Protein AF-A0A938S2M8-F1 (afdb_monomer_lite)

Structure (mmCIF, N/CA/C/O backbone):
data_AF-A0A938S2M8-F1
#
_entry.id   AF-A0A938S2M8-F1
#
loop_
_atom_site.group_PDB
_atom_site.id
_atom_site.type_symbol
_atom_site.label_atom_id
_atom_site.label_alt_id
_atom_site.label_comp_id
_atom_site.label_asym_id
_atom_site.label_entity_id
_atom_site.label_seq_id
_atom_site.pdbx_PDB_ins_code
_atom_site.Cartn_x
_atom_site.Cartn_y
_atom_site.Cartn_z
_atom_site.occupancy
_atom_site.B_iso_or_equiv
_atom_site.auth_seq_id
_atom_site.auth_comp_id
_atom_site.auth_asym_id
_atom_site.auth_atom_id
_atom_site.pdbx_PDB_model_num
ATOM 1 N N . MET A 1 1 ? -6.138 -9.565 33.032 1.00 33.25 1 MET A N 1
ATOM 2 C CA . MET A 1 1 ? -6.107 -8.145 33.443 1.00 33.25 1 MET A CA 1
ATOM 3 C C . MET A 1 1 ? -7.152 -7.421 32.615 1.00 33.25 1 MET A C 1
ATOM 5 O O . MET A 1 1 ? -7.004 -7.387 31.396 1.00 33.25 1 MET A O 1
ATOM 9 N N . SER A 1 2 ? -8.251 -6.998 33.245 1.00 34.12 2 SER A N 1
ATOM 10 C CA . SER A 1 2 ? -9.346 -6.273 32.594 1.00 34.12 2 SER A CA 1
ATOM 11 C C . SER A 1 2 ? -8.794 -5.024 31.918 1.00 34.12 2 SER A C 1
ATOM 13 O O . SER A 1 2 ? -8.073 -4.238 32.521 1.00 34.12 2 SER A O 1
ATOM 15 N N . ALA A 1 3 ? -9.081 -4.861 30.629 1.00 41.03 3 ALA A N 1
ATOM 16 C CA . ALA A 1 3 ? -8.917 -3.573 29.980 1.00 41.03 3 ALA A CA 1
ATOM 17 C C . ALA A 1 3 ? -10.087 -2.705 30.450 1.00 41.03 3 ALA A C 1
ATOM 19 O O . ALA A 1 3 ? -11.172 -2.769 29.861 1.00 41.03 3 ALA A O 1
ATOM 20 N N . ASP A 1 4 ? -9.864 -2.000 31.556 1.00 47.03 4 ASP A N 1
ATOM 21 C CA . ASP A 1 4 ? -10.790 -1.039 32.136 1.00 47.03 4 ASP A CA 1
ATOM 22 C C . ASP A 1 4 ? -11.152 0.000 31.071 1.00 47.03 4 ASP A C 1
ATOM 24 O O . ASP A 1 4 ? -10.289 0.589 30.411 1.00 47.03 4 ASP A O 1
ATOM 28 N N . SER A 1 5 ? -12.450 0.170 30.837 1.00 54.59 5 SER A N 1
ATOM 29 C CA . SER A 1 5 ? -12.963 1.297 30.069 1.00 54.59 5 SER A CA 1
ATOM 30 C C . SER A 1 5 ? -12.525 2.576 30.773 1.00 54.59 5 SER A C 1
ATOM 32 O O . SER A 1 5 ? -12.867 2.788 31.935 1.00 54.59 5 SER A O 1
ATOM 34 N N . VAL A 1 6 ? -11.757 3.409 30.077 1.00 60.12 6 VAL A N 1
ATOM 35 C CA . VAL A 1 6 ? -11.339 4.718 30.579 1.00 60.12 6 VAL A CA 1
ATOM 36 C C . VAL A 1 6 ? -12.598 5.543 30.860 1.00 60.12 6 VAL A C 1
ATOM 38 O O . VAL A 1 6 ? -13.461 5.642 29.986 1.00 60.12 6 VAL A O 1
ATOM 41 N N . THR A 1 7 ? -12.723 6.097 32.069 1.00 65.94 7 THR A N 1
ATOM 42 C CA . THR A 1 7 ? -13.823 7.008 32.420 1.00 65.94 7 THR A CA 1
ATOM 43 C C . THR A 1 7 ? -13.793 8.240 31.510 1.00 65.94 7 THR A C 1
ATOM 45 O O . THR A 1 7 ? -12.726 8.630 31.028 1.00 65.94 7 THR A O 1
ATOM 48 N N . SER A 1 8 ? -14.950 8.865 31.267 1.00 63.53 8 SER A N 1
ATOM 49 C CA . SER A 1 8 ? -15.065 10.069 30.424 1.00 63.53 8 SER A CA 1
ATOM 50 C C . SER A 1 8 ? -14.037 11.140 30.796 1.00 63.53 8 SER A C 1
ATOM 52 O O . SER A 1 8 ? -13.367 11.694 29.926 1.00 63.53 8 SER A O 1
ATOM 54 N N . ASP A 1 9 ? -13.841 11.353 32.095 1.00 66.94 9 ASP A N 1
ATOM 55 C CA . ASP A 1 9 ? -12.979 12.408 32.627 1.00 66.94 9 ASP A CA 1
ATOM 56 C C . ASP A 1 9 ? -11.496 12.108 32.378 1.00 66.94 9 ASP A C 1
ATOM 58 O O . ASP A 1 9 ? -10.729 12.985 31.983 1.00 66.94 9 ASP A O 1
ATOM 62 N N . HIS A 1 10 ? -11.082 10.845 32.518 1.00 71.88 10 HIS A N 1
ATOM 63 C CA . HIS A 1 10 ? -9.700 10.449 32.253 1.00 71.88 10 HIS A CA 1
ATOM 64 C C . HIS A 1 10 ? -9.357 10.539 30.760 1.00 71.88 10 HIS A C 1
ATOM 66 O O . HIS A 1 10 ? -8.228 10.855 30.391 1.00 71.88 10 HIS A O 1
ATOM 72 N N . ALA A 1 11 ? -10.311 10.273 29.873 1.00 67.62 11 ALA A N 1
ATOM 73 C CA . ALA A 1 11 ? -10.071 10.386 28.441 1.00 67.62 11 ALA A CA 1
ATOM 74 C C . ALA A 1 11 ? -10.023 11.841 27.952 1.00 67.62 11 ALA A C 1
ATOM 76 O O . ALA A 1 11 ? -9.202 12.142 27.088 1.00 67.62 11 ALA A O 1
ATOM 77 N N . LEU A 1 12 ? -10.803 12.753 28.543 1.00 71.38 12 LEU A N 1
ATOM 78 C CA . LEU A 1 12 ? -10.671 14.193 28.286 1.00 71.38 12 LEU A CA 1
ATOM 79 C C . LEU A 1 12 ? -9.270 14.701 28.667 1.00 71.38 12 LEU A C 1
ATOM 81 O O . LEU A 1 12 ? -8.610 15.342 27.852 1.00 71.38 12 LEU A O 1
ATOM 85 N N . LEU A 1 13 ? -8.751 14.293 29.830 1.00 77.00 13 LEU A N 1
ATOM 86 C CA . LEU A 1 13 ? -7.373 14.605 30.245 1.00 77.00 13 LEU A CA 1
ATOM 87 C C . LEU A 1 13 ? -6.313 14.024 29.293 1.00 77.00 13 LEU A C 1
ATOM 89 O O . LEU A 1 13 ? -5.244 14.600 29.092 1.00 77.00 13 LEU A O 1
ATOM 93 N N . VAL A 1 14 ? -6.579 12.860 28.695 1.00 81.75 14 VAL A N 1
ATOM 94 C CA . VAL A 1 14 ? -5.692 12.251 27.691 1.00 81.75 14 VAL A CA 1
ATOM 95 C C . VAL A 1 14 ? -5.729 13.026 26.368 1.00 81.75 14 VAL A C 1
ATOM 97 O O . VAL A 1 14 ? -4.689 13.136 25.717 1.00 81.75 14 VAL A O 1
ATOM 100 N N . LEU A 1 15 ? -6.883 13.577 25.978 1.00 83.19 15 LEU A N 1
ATOM 101 C CA . LEU A 1 15 ? -7.040 14.377 24.758 1.00 83.19 15 LEU A CA 1
ATOM 102 C C . LEU A 1 15 ? -6.276 15.705 24.826 1.00 83.19 15 LEU A C 1
ATOM 104 O O . LEU A 1 15 ? -5.643 16.088 23.844 1.00 83.19 15 LEU A O 1
ATOM 108 N N . GLU A 1 16 ? -6.244 16.362 25.988 1.00 85.31 16 GLU A N 1
ATOM 109 C CA . GLU A 1 16 ? -5.461 17.594 26.198 1.00 85.31 16 GLU A CA 1
ATOM 110 C C . GLU A 1 16 ? -3.960 17.389 25.956 1.00 85.31 16 GLU A C 1
ATOM 112 O O . GLU A 1 16 ? -3.251 18.300 25.524 1.00 85.31 16 GLU A O 1
ATOM 117 N N . ARG A 1 17 ? -3.486 16.163 26.190 1.00 89.06 17 ARG A N 1
ATOM 118 C CA . ARG A 1 17 ? -2.087 15.757 26.045 1.00 89.06 17 ARG A CA 1
ATOM 119 C C . ARG A 1 17 ? -1.739 15.294 24.632 1.00 89.06 17 ARG A C 1
ATOM 121 O O . ARG A 1 17 ? -0.589 14.931 24.398 1.00 89.06 17 ARG A O 1
ATOM 128 N N . VAL A 1 18 ? -2.684 15.249 23.691 1.00 87.75 18 VAL A N 1
ATOM 129 C CA . VAL A 1 18 ? -2.403 14.838 22.306 1.00 87.75 18 VAL A CA 1
ATOM 130 C C . VAL A 1 18 ? -1.437 15.822 21.654 1.00 87.75 18 VAL A C 1
ATOM 132 O O . VAL A 1 18 ? -1.610 17.033 21.744 1.00 87.75 18 VAL A O 1
ATOM 135 N N . ASP A 1 19 ? -0.419 15.287 20.981 1.00 88.00 19 ASP A N 1
ATOM 136 C CA . ASP A 1 19 ? 0.542 16.070 20.204 1.00 88.00 19 ASP A CA 1
ATOM 137 C C . ASP A 1 19 ? -0.175 17.003 19.208 1.00 88.00 19 ASP A C 1
ATOM 139 O O . ASP A 1 19 ? -1.037 16.566 18.440 1.00 88.00 19 ASP A O 1
ATOM 143 N N . GLU A 1 20 ? 0.202 18.283 19.200 1.00 87.62 20 GLU A N 1
ATOM 144 C CA . GLU A 1 20 ? -0.343 19.329 18.321 1.00 87.62 20 GLU A CA 1
ATOM 145 C C . GLU A 1 20 ? -0.337 18.933 16.842 1.00 87.62 20 GLU A C 1
ATOM 147 O O . GLU A 1 20 ? -1.254 19.277 16.095 1.00 87.62 20 GLU A O 1
ATOM 152 N N . LYS A 1 21 ? 0.660 18.154 16.397 1.00 85.62 21 LYS A N 1
ATOM 153 C CA . LYS A 1 21 ? 0.723 17.688 15.004 1.00 85.62 21 LYS A CA 1
ATOM 154 C C . LYS A 1 21 ? -0.448 16.767 14.645 1.00 85.62 21 LYS A C 1
ATOM 156 O O . LYS A 1 21 ? -0.714 16.542 13.466 1.00 85.62 21 LYS A O 1
ATOM 161 N N . CYS A 1 22 ? -1.081 16.164 15.648 1.00 84.25 22 CYS A N 1
ATOM 162 C CA . CYS A 1 22 ? -2.119 15.155 15.516 1.00 84.25 22 CYS A CA 1
ATOM 163 C C . CYS A 1 22 ? -3.516 15.714 15.821 1.00 84.25 22 CYS A C 1
ATOM 165 O O . CYS A 1 22 ? -4.479 15.229 15.226 1.00 84.25 22 CYS A O 1
ATOM 167 N N . LYS A 1 23 ? -3.624 16.751 16.667 1.00 84.56 23 LYS A N 1
ATOM 168 C CA . LYS A 1 23 ? -4.890 17.366 17.110 1.00 84.56 23 LYS A CA 1
ATOM 169 C C . LYS A 1 23 ? -5.934 17.647 16.019 1.00 84.56 23 LYS A C 1
ATOM 171 O O . LYS A 1 23 ? -7.096 17.337 16.282 1.00 84.56 23 LYS A O 1
ATOM 176 N N . PRO A 1 24 ? -5.583 18.091 14.792 1.00 86.62 24 PRO A N 1
ATOM 177 C CA . PRO A 1 24 ? -6.582 18.391 13.760 1.00 86.62 24 PRO A CA 1
ATOM 178 C C . PRO A 1 24 ? -7.531 17.235 13.418 1.00 86.62 24 PRO A C 1
ATOM 180 O O . PRO A 1 24 ? -8.648 17.462 12.960 1.00 86.62 24 PRO A O 1
ATOM 183 N N . VAL A 1 25 ? -7.118 15.983 13.643 1.00 82.56 25 VAL A N 1
ATOM 184 C CA . VAL A 1 25 ? -7.988 14.821 13.408 1.00 82.56 25 VAL A CA 1
ATOM 185 C C . VAL A 1 25 ? -9.003 14.586 14.525 1.00 82.56 25 VAL A C 1
ATOM 187 O O . VAL A 1 25 ? -10.043 13.993 14.259 1.00 82.56 25 VAL A O 1
ATOM 190 N N . TRP A 1 26 ? -8.758 15.092 15.733 1.00 84.12 26 TRP A N 1
ATOM 191 C CA . TRP A 1 26 ? -9.709 15.041 16.846 1.00 84.12 26 TRP A CA 1
ATOM 192 C C . TRP A 1 26 ? -10.615 16.273 16.880 1.00 84.12 26 TRP A C 1
ATOM 194 O O . TRP A 1 26 ? -11.812 16.134 17.104 1.00 84.12 26 TRP A O 1
ATOM 204 N N . GLU A 1 27 ? -10.080 17.465 16.611 1.00 82.88 27 GLU A N 1
ATOM 205 C CA . GLU A 1 27 ? -10.826 18.733 16.703 1.00 82.88 27 GLU A CA 1
ATOM 206 C C . GLU A 1 27 ? -12.024 18.803 15.739 1.00 82.88 27 GLU A C 1
ATOM 208 O O . GLU A 1 27 ? -13.019 19.459 16.035 1.00 82.88 27 GLU A O 1
ATOM 213 N N . GLY A 1 28 ? -11.965 18.084 14.612 1.00 76.00 28 GLY A N 1
ATOM 214 C CA . GLY A 1 28 ? -13.071 17.970 13.653 1.00 76.00 28 GLY A CA 1
ATOM 215 C C . GLY A 1 28 ? -14.101 16.872 13.961 1.00 76.00 28 GLY A C 1
ATOM 216 O O . GLY A 1 28 ? -15.036 16.688 13.181 1.00 76.00 28 GLY A O 1
ATOM 217 N N . CYS A 1 29 ? -13.923 16.115 15.045 1.00 85.50 29 CYS A N 1
ATOM 218 C CA . CYS A 1 29 ? -14.759 14.974 15.419 1.00 85.50 29 CYS A CA 1
ATOM 219 C C . CYS A 1 29 ? -15.746 15.316 16.545 1.00 85.50 29 CYS A C 1
ATOM 221 O O . CYS A 1 29 ? -15.505 16.214 17.350 1.00 85.50 29 CYS A O 1
ATOM 223 N N . SER A 1 30 ? -16.843 14.554 16.629 1.00 89.25 30 SER A N 1
ATOM 224 C CA . SER A 1 30 ? -17.770 14.621 17.765 1.00 89.25 30 SER A CA 1
ATOM 225 C C . SER A 1 30 ? -17.073 14.218 19.073 1.00 89.25 30 SER A C 1
ATOM 227 O O . SER A 1 30 ? -16.072 13.501 19.048 1.00 89.25 30 SER A O 1
ATOM 229 N N . SER A 1 31 ? -17.604 14.623 20.231 1.00 87.75 31 SER A N 1
ATOM 230 C CA . SER A 1 31 ? -17.036 14.221 21.529 1.00 87.75 31 SER A CA 1
ATOM 231 C C . SER A 1 31 ? -17.005 12.695 21.714 1.00 87.75 31 SER A C 1
ATOM 233 O O . SER A 1 31 ? -16.065 12.169 22.307 1.00 87.75 31 SER A O 1
ATOM 235 N N . GLU A 1 32 ? -17.989 11.976 21.163 1.00 89.25 32 GLU A N 1
ATOM 236 C CA . GLU A 1 32 ? -18.022 10.506 21.162 1.00 89.25 32 GLU A CA 1
ATOM 237 C C . GLU A 1 32 ? -16.890 9.916 20.306 1.00 89.25 32 GLU A C 1
ATOM 239 O O . GLU A 1 32 ? -16.159 9.033 20.754 1.00 89.25 32 GLU A O 1
ATOM 244 N N . ASP A 1 33 ? -16.672 10.451 19.104 1.00 90.06 33 ASP A N 1
ATOM 245 C CA . ASP A 1 33 ? -15.595 10.000 18.220 1.00 90.06 33 ASP A CA 1
ATOM 246 C C . ASP A 1 33 ? -14.211 10.303 18.807 1.00 90.06 33 ASP A C 1
ATOM 248 O O . ASP A 1 33 ? -13.306 9.469 18.735 1.00 90.06 33 ASP A O 1
ATOM 252 N N . GLN A 1 34 ? -14.035 11.477 19.422 1.00 89.00 34 GLN A N 1
ATOM 253 C CA . GLN A 1 34 ? -12.791 11.836 20.105 1.00 89.00 34 GLN A CA 1
ATOM 254 C C . GLN A 1 34 ? -12.478 10.844 21.234 1.00 89.00 34 GLN A C 1
ATOM 256 O O . GLN A 1 34 ? -11.343 10.367 21.348 1.00 89.00 34 GLN A O 1
ATOM 261 N N . MET A 1 35 ? -13.495 10.477 22.021 1.00 87.94 35 MET A N 1
ATOM 262 C CA . MET A 1 35 ? -13.409 9.463 23.070 1.00 87.94 35 MET A CA 1
ATOM 263 C C . MET A 1 35 ? -12.985 8.106 22.493 1.00 87.94 35 MET A C 1
ATOM 265 O O . MET A 1 35 ? -11.973 7.543 22.916 1.00 87.94 35 MET A O 1
ATOM 269 N N . ALA A 1 36 ? -13.690 7.618 21.473 1.00 90.56 36 ALA A N 1
ATOM 270 C CA . ALA A 1 36 ? -13.413 6.341 20.820 1.00 90.56 36 ALA A CA 1
ATOM 271 C C . ALA A 1 36 ? -11.989 6.273 20.234 1.00 90.56 36 ALA A C 1
ATOM 273 O O . ALA A 1 36 ? -11.247 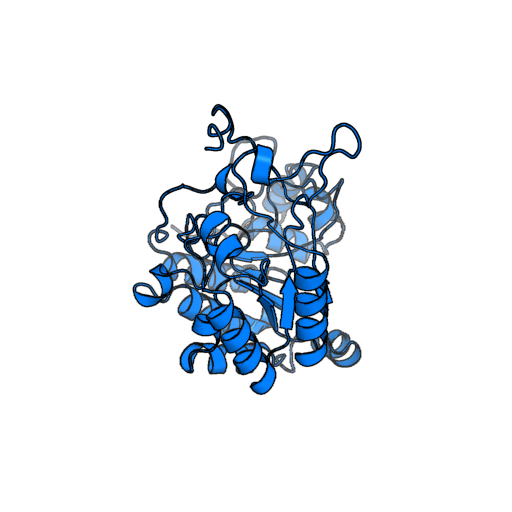5.306 20.445 1.00 90.56 36 ALA A O 1
ATOM 274 N N . LEU A 1 37 ? -11.565 7.334 19.538 1.00 89.56 37 LEU A N 1
ATOM 275 C CA . LEU A 1 37 ? -10.218 7.459 18.979 1.00 89.56 37 LEU A CA 1
ATOM 276 C C . LEU A 1 37 ? -9.148 7.462 20.076 1.00 89.56 37 LEU A C 1
ATOM 278 O O . LEU A 1 37 ? -8.118 6.799 19.924 1.00 89.56 37 LEU A O 1
ATOM 282 N N . SER A 1 38 ? -9.386 8.170 21.185 1.00 87.81 38 SER A N 1
ATOM 283 C CA . SER A 1 38 ? -8.448 8.218 22.313 1.00 87.81 38 SER A CA 1
ATOM 284 C C . SER A 1 38 ? -8.252 6.840 22.956 1.00 87.81 38 SER A C 1
ATOM 286 O O . SER A 1 38 ? -7.113 6.417 23.166 1.00 87.81 38 SER A O 1
ATOM 288 N N . GLN A 1 39 ? -9.340 6.094 23.181 1.00 88.75 39 GLN A N 1
ATOM 289 C CA . GLN A 1 39 ? -9.307 4.758 23.780 1.00 88.75 39 GLN A CA 1
ATOM 290 C C . GLN A 1 39 ? -8.495 3.772 22.930 1.00 88.75 39 GLN A C 1
ATOM 292 O O . GLN A 1 39 ? -7.708 2.976 23.459 1.00 88.75 39 GLN A O 1
ATOM 297 N N . TYR A 1 40 ? -8.645 3.853 21.607 1.00 90.69 40 TYR A N 1
ATOM 298 C CA . TYR A 1 40 ? -7.976 2.944 20.688 1.00 90.69 40 TYR A CA 1
ATOM 299 C C . TYR A 1 40 ? -6.497 3.304 20.457 1.00 90.69 40 TYR A C 1
ATOM 301 O O . TYR A 1 40 ? -5.615 2.445 20.613 1.00 90.69 40 TYR A O 1
ATOM 309 N N . PHE A 1 41 ? -6.207 4.564 20.111 1.00 88.69 41 PHE A N 1
ATOM 310 C CA . PHE A 1 41 ? -4.891 4.977 19.611 1.00 88.69 41 PHE A CA 1
ATOM 311 C C . PHE A 1 41 ? -3.912 5.467 20.679 1.00 88.69 41 PHE A C 1
ATOM 313 O O . PHE A 1 41 ? -2.698 5.336 20.483 1.00 88.69 41 PHE A O 1
ATOM 320 N N . LEU A 1 42 ? -4.391 6.022 21.794 1.00 87.69 42 LEU A N 1
ATOM 321 C CA . LEU A 1 42 ? -3.518 6.692 22.757 1.00 87.69 42 LEU A CA 1
ATOM 322 C C . LEU A 1 42 ? -3.085 5.756 23.896 1.00 87.69 42 LEU A C 1
ATOM 324 O O . LEU A 1 42 ? -3.859 4.919 24.374 1.00 87.69 42 LEU A O 1
ATOM 328 N N . PRO A 1 43 ? -1.827 5.866 24.358 1.00 85.69 43 PRO A N 1
ATOM 329 C CA . PRO A 1 43 ? -1.353 5.118 25.511 1.00 85.69 43 PRO A CA 1
ATOM 330 C C . PRO A 1 43 ? -1.805 5.816 26.805 1.00 85.69 43 PRO A C 1
ATOM 332 O O . PRO A 1 43 ? -1.043 6.567 27.405 1.00 85.69 43 PRO A O 1
ATOM 335 N N . HIS A 1 44 ? -3.036 5.538 27.244 1.00 82.62 44 HIS A N 1
ATOM 336 C CA . HIS A 1 44 ? -3.682 6.165 28.413 1.00 82.62 44 HIS A CA 1
ATOM 337 C C . HIS A 1 44 ? -2.851 6.123 29.706 1.00 82.62 44 HIS A C 1
ATOM 339 O O . HIS A 1 44 ? -2.867 7.083 30.465 1.00 82.62 44 HIS A O 1
ATOM 345 N N . ASN A 1 45 ? -2.070 5.061 29.917 1.00 83.75 45 ASN A N 1
ATOM 346 C CA . ASN A 1 45 ? -1.237 4.899 31.117 1.00 83.75 45 ASN A CA 1
ATOM 347 C C . ASN A 1 45 ? 0.174 5.490 30.970 1.00 83.75 45 ASN A C 1
ATOM 349 O O . ASN A 1 45 ? 1.028 5.280 31.828 1.00 83.75 45 ASN A O 1
ATOM 353 N N . SER A 1 46 ? 0.481 6.163 29.857 1.00 85.06 46 SER A N 1
ATOM 354 C CA . SER A 1 46 ? 1.792 6.786 29.691 1.00 85.06 46 SER A CA 1
ATOM 355 C C . SER A 1 46 ? 1.910 7.995 30.623 1.00 85.06 46 SER A C 1
ATOM 357 O O . SER A 1 46 ? 0.983 8.799 30.661 1.00 85.06 46 SER A O 1
ATOM 359 N N . PRO A 1 47 ? 3.042 8.195 31.319 1.00 86.94 47 PRO A N 1
ATOM 360 C CA . PRO A 1 47 ? 3.266 9.388 32.137 1.00 86.94 47 PRO A CA 1
ATOM 361 C C . PRO A 1 47 ? 3.711 10.610 31.313 1.00 86.94 47 PRO A C 1
ATOM 363 O O . PRO A 1 47 ? 3.911 11.686 31.864 1.00 86.94 47 PRO A O 1
ATOM 366 N N . LYS A 1 48 ? 3.920 10.466 29.995 1.00 87.19 48 LYS A N 1
ATOM 367 C CA . LYS A 1 48 ? 4.475 11.539 29.155 1.00 87.19 48 LYS A CA 1
ATOM 368 C C . LYS A 1 48 ? 3.513 12.730 29.053 1.00 87.19 48 LYS A C 1
ATOM 370 O O . LYS A 1 48 ? 2.335 12.505 28.789 1.00 87.19 48 LYS A O 1
ATOM 375 N N . PRO A 1 49 ? 3.983 13.982 29.161 1.00 86.81 49 PRO A N 1
ATOM 376 C CA . PRO A 1 49 ? 3.107 15.153 29.078 1.00 86.81 49 PRO A CA 1
ATOM 377 C C . PRO A 1 49 ? 2.448 15.288 27.701 1.00 86.81 49 PRO A C 1
ATOM 379 O O . PRO A 1 49 ? 1.311 15.728 27.617 1.00 86.81 49 PRO A O 1
ATOM 382 N N . VAL A 1 50 ? 3.134 14.840 26.645 1.00 87.50 50 VAL A N 1
ATOM 383 C CA . VAL A 1 50 ? 2.629 14.818 25.269 1.00 87.50 50 VAL A CA 1
ATOM 384 C C . VAL A 1 50 ? 2.519 13.375 24.781 1.00 87.50 50 VAL A C 1
ATOM 386 O O . VAL A 1 50 ? 3.444 12.570 24.946 1.00 87.50 50 VAL A O 1
ATOM 389 N N . LEU A 1 51 ? 1.383 13.047 24.175 1.00 86.56 51 LEU A N 1
ATOM 390 C CA . LEU A 1 51 ? 1.018 11.725 23.694 1.00 86.56 51 LEU A CA 1
ATOM 391 C C . LEU A 1 51 ? 0.877 11.732 22.175 1.00 86.56 51 LEU A C 1
ATOM 393 O O . LEU A 1 51 ? 0.066 12.453 21.601 1.00 86.56 51 LEU A O 1
ATOM 397 N N . ALA A 1 52 ? 1.630 10.846 21.533 1.00 81.25 52 ALA A N 1
ATOM 398 C CA . ALA A 1 52 ? 1.440 10.498 20.135 1.00 81.25 52 ALA A CA 1
ATOM 399 C C . ALA A 1 52 ? 0.845 9.081 20.026 1.00 81.25 52 ALA A C 1
ATOM 401 O O . ALA A 1 52 ? 1.132 8.227 20.880 1.00 81.25 52 ALA A O 1
ATOM 402 N N . PRO A 1 53 ? 0.065 8.792 18.968 1.00 76.44 53 PRO A N 1
ATOM 403 C CA . PRO A 1 53 ? -0.492 7.469 18.698 1.00 76.44 53 PRO A CA 1
ATOM 404 C C . PRO A 1 53 ? 0.624 6.487 18.319 1.00 76.44 53 PRO A C 1
ATOM 406 O O . PRO A 1 53 ? 0.953 6.261 17.159 1.00 76.44 53 PRO A O 1
ATOM 409 N N . THR A 1 54 ? 1.256 5.940 19.353 1.00 69.31 54 THR A N 1
ATOM 410 C CA . THR A 1 54 ? 2.485 5.132 19.292 1.00 69.31 54 THR A CA 1
ATOM 411 C C . THR A 1 54 ? 2.263 3.705 19.782 1.00 69.31 54 THR A C 1
ATOM 413 O O . THR A 1 54 ? 3.212 2.926 19.871 1.00 69.31 54 THR A O 1
ATOM 416 N N . ARG A 1 55 ? 1.015 3.331 20.097 1.00 67.25 55 ARG A N 1
ATOM 417 C CA . ARG A 1 55 ? 0.695 1.975 20.548 1.00 67.25 55 ARG A CA 1
ATOM 418 C C . ARG A 1 55 ? 1.063 0.943 19.468 1.00 67.25 55 ARG A C 1
ATOM 420 O O . ARG A 1 55 ? 0.777 1.172 18.290 1.00 67.25 55 ARG A O 1
ATOM 427 N N . PRO A 1 56 ? 1.653 -0.207 19.848 1.00 74.31 56 PRO A N 1
ATOM 428 C CA . PRO A 1 56 ? 1.963 -1.290 18.921 1.00 74.31 56 PRO A CA 1
ATOM 429 C C . PRO A 1 56 ? 0.667 -2.005 18.507 1.00 74.31 56 PRO A C 1
ATOM 431 O O . PRO A 1 56 ? 0.300 -3.037 19.059 1.00 74.31 56 PRO A O 1
ATOM 434 N N . ARG A 1 57 ? -0.048 -1.403 17.557 1.00 88.69 57 ARG A N 1
ATOM 435 C CA . ARG A 1 57 ? -1.255 -1.925 16.906 1.00 88.69 57 ARG A CA 1
ATOM 436 C C . ARG A 1 57 ? -0.913 -2.433 15.503 1.00 88.69 57 ARG A C 1
ATOM 438 O O . ARG A 1 57 ? 0.049 -1.953 14.893 1.00 88.69 57 ARG A O 1
ATOM 445 N N . ILE A 1 58 ? -1.688 -3.383 14.991 1.00 94.19 58 ILE A N 1
ATOM 446 C CA . ILE A 1 58 ? -1.676 -3.774 13.577 1.00 94.19 58 ILE A CA 1
ATOM 447 C C . ILE A 1 58 ? -2.477 -2.765 12.756 1.00 94.19 58 ILE A C 1
ATOM 449 O O . ILE A 1 58 ? -1.948 -2.249 11.771 1.00 94.19 58 ILE A O 1
ATOM 453 N N . VAL A 1 59 ? -3.705 -2.436 13.179 1.00 94.81 59 VAL A N 1
ATOM 454 C CA . VAL A 1 59 ? -4.469 -1.337 12.575 1.00 94.81 59 VAL A CA 1
ATOM 455 C C . VAL A 1 59 ? -3.986 -0.037 13.197 1.00 94.81 59 VAL A C 1
ATOM 457 O O . VAL A 1 59 ? -4.357 0.332 14.314 1.00 94.81 59 VAL A O 1
ATOM 460 N N . LYS A 1 60 ? -3.100 0.638 12.470 1.00 91.31 60 LYS A N 1
ATOM 461 C CA . LYS A 1 60 ? -2.485 1.899 12.873 1.00 91.31 60 LYS A CA 1
ATOM 462 C C . LYS A 1 60 ? -3.228 3.070 12.262 1.00 91.31 60 LYS A C 1
ATOM 464 O O . LYS A 1 60 ? -3.974 2.930 11.296 1.00 91.31 60 LYS A O 1
ATOM 469 N N . TRP A 1 61 ? -2.965 4.246 12.803 1.00 87.75 61 TRP A N 1
ATOM 470 C CA . TRP A 1 61 ? -3.332 5.484 12.144 1.00 87.75 61 TRP A CA 1
ATOM 471 C C . TRP A 1 61 ? -2.364 5.766 10.985 1.00 87.75 61 TRP A C 1
ATOM 473 O O . TRP A 1 61 ? -1.172 5.448 11.063 1.00 87.75 61 TRP A O 1
ATOM 483 N N . TYR A 1 62 ? -2.885 6.286 9.879 1.00 84.44 62 TYR A N 1
ATOM 484 C CA . TYR A 1 62 ? -2.117 6.540 8.666 1.00 84.44 62 TYR A CA 1
ATOM 485 C C . TYR A 1 62 ? -1.148 7.717 8.846 1.00 84.44 62 TYR A C 1
ATOM 487 O O . TYR A 1 62 ? -1.502 8.756 9.391 1.00 84.44 62 TYR A O 1
ATOM 495 N N . CYS A 1 63 ? 0.064 7.543 8.311 1.00 71.06 63 CYS A N 1
ATOM 496 C CA . CYS A 1 63 ? 1.146 8.527 8.263 1.00 71.06 63 CYS A CA 1
ATOM 497 C C . CYS A 1 63 ? 1.621 9.065 9.635 1.00 71.06 63 CYS A C 1
ATOM 499 O O . CYS A 1 63 ? 1.301 10.189 10.013 1.00 71.06 63 CYS A O 1
ATOM 501 N N . PRO A 1 64 ? 2.484 8.327 10.364 1.00 61.06 64 PRO A N 1
ATOM 502 C CA . PRO A 1 64 ? 3.052 8.818 11.626 1.00 61.06 64 PRO A CA 1
ATOM 503 C C . PRO A 1 64 ? 4.056 9.976 11.444 1.00 61.06 64 PRO A C 1
ATOM 505 O O . PRO A 1 64 ? 4.452 10.615 12.427 1.00 61.06 64 PRO A O 1
ATOM 508 N N . PHE A 1 65 ? 4.490 10.223 10.203 1.00 65.25 65 PHE A N 1
ATOM 509 C CA . PHE A 1 65 ? 5.558 11.162 9.861 1.00 65.25 65 PHE A CA 1
ATOM 510 C C . PHE A 1 65 ? 5.055 12.520 9.362 1.00 65.25 65 PHE A C 1
ATOM 512 O O . PHE A 1 65 ? 5.811 13.482 9.436 1.00 65.25 65 PHE A O 1
ATOM 519 N N . ALA A 1 66 ? 3.811 12.618 8.883 1.00 72.00 66 ALA A N 1
ATOM 520 C CA . ALA A 1 66 ? 3.243 13.889 8.446 1.00 72.00 66 ALA A CA 1
ATOM 521 C C . ALA A 1 66 ? 2.500 14.574 9.595 1.00 72.00 66 ALA A C 1
ATOM 523 O O . ALA A 1 66 ? 1.716 13.950 10.312 1.00 72.00 66 ALA A O 1
ATOM 524 N N . SER A 1 67 ? 2.737 15.874 9.745 1.00 82.81 67 SER A N 1
ATOM 525 C CA . SER A 1 67 ? 1.924 16.735 10.597 1.00 82.81 67 SER A CA 1
ATOM 526 C C . SER A 1 67 ? 0.539 16.880 9.963 1.00 82.81 67 SER A C 1
ATOM 528 O O . SER A 1 67 ? 0.442 17.378 8.847 1.00 82.81 67 SER A O 1
ATOM 530 N N . GLN A 1 68 ? -0.535 16.470 10.649 1.00 84.38 68 GLN A N 1
ATOM 531 C CA . GLN A 1 68 ? -1.913 16.681 10.169 1.00 84.38 68 GLN A CA 1
ATOM 532 C C . GLN A 1 68 ? -2.298 18.163 10.180 1.00 84.38 68 GLN A C 1
ATOM 534 O O . GLN A 1 68 ? -3.272 18.549 9.542 1.00 84.38 68 GLN A O 1
ATOM 539 N N . ARG A 1 69 ? -1.528 18.996 10.886 1.00 83.94 69 ARG A N 1
ATOM 540 C CA . ARG A 1 69 ? -1.670 20.452 10.860 1.00 83.94 69 ARG A CA 1
ATOM 541 C C . ARG A 1 69 ? -1.151 21.054 9.556 1.00 83.94 69 ARG A C 1
ATOM 543 O O . ARG A 1 69 ? -1.755 21.983 9.039 1.00 83.94 69 ARG A O 1
ATOM 550 N N . GLU A 1 70 ? -0.052 20.523 9.028 1.00 83.75 70 GLU A N 1
ATOM 551 C CA . GLU A 1 70 ? 0.535 20.976 7.758 1.00 83.75 70 GLU A CA 1
ATOM 552 C C . GLU A 1 70 ? -0.093 20.259 6.555 1.00 83.75 70 GLU A C 1
ATOM 554 O O . GLU A 1 70 ? -0.348 20.866 5.520 1.00 83.75 70 GLU A O 1
ATOM 559 N N . PHE A 1 71 ? -0.384 18.966 6.709 1.00 80.94 71 PHE A N 1
ATOM 560 C CA . PHE A 1 71 ? -0.932 18.086 5.682 1.00 80.94 71 PHE A CA 1
ATOM 561 C C . PHE A 1 71 ? -2.203 17.403 6.211 1.00 80.94 71 PHE A C 1
ATOM 563 O O . PHE A 1 71 ? -2.148 16.244 6.640 1.00 80.94 71 PHE A O 1
ATOM 570 N N . PRO A 1 72 ? -3.359 18.094 6.206 1.00 79.31 72 PRO A N 1
ATOM 571 C CA . PRO A 1 72 ? -4.601 17.579 6.775 1.00 79.31 72 PRO A CA 1
ATOM 572 C C . PRO A 1 72 ? -5.183 16.460 5.903 1.00 79.31 72 PRO A C 1
ATOM 574 O O . PRO A 1 72 ? -6.002 16.675 5.013 1.00 79.31 72 PRO A O 1
ATOM 577 N N . THR A 1 73 ? -4.755 15.225 6.159 1.00 77.25 73 THR A N 1
ATOM 578 C CA . THR A 1 73 ? -5.246 14.028 5.451 1.00 77.25 73 THR A CA 1
ATOM 579 C C . THR A 1 73 ? -6.483 13.408 6.103 1.00 77.25 73 THR A C 1
ATOM 581 O O . THR A 1 73 ? -7.157 12.585 5.468 1.00 77.25 73 THR A O 1
ATOM 584 N N . GLY A 1 74 ? -6.795 13.824 7.335 1.00 84.00 74 GLY A N 1
ATOM 585 C CA . GLY A 1 74 ? -7.936 13.362 8.119 1.00 84.00 74 GLY A CA 1
ATOM 586 C C . GLY A 1 74 ? -7.719 11.994 8.771 1.00 84.00 74 GLY A C 1
ATOM 587 O O . GLY A 1 74 ? -6.635 11.410 8.720 1.00 84.00 74 GLY A O 1
ATOM 588 N N . HIS A 1 75 ? -8.776 11.465 9.393 1.00 86.94 75 HIS A N 1
ATOM 589 C CA . HIS A 1 75 ? -8.753 10.133 9.998 1.00 86.94 75 HIS A CA 1
ATOM 590 C C . HIS A 1 75 ? -8.663 9.039 8.925 1.00 86.94 75 HIS A C 1
ATOM 592 O O . HIS A 1 75 ? -9.531 8.941 8.056 1.00 86.94 75 HIS A O 1
ATOM 598 N N . ARG A 1 76 ? -7.602 8.226 8.972 1.00 90.56 76 ARG A N 1
ATOM 599 C CA . ARG A 1 76 ? -7.339 7.114 8.045 1.00 90.56 76 ARG A CA 1
ATOM 600 C C . ARG A 1 76 ? -6.576 6.007 8.756 1.00 90.56 76 ARG A C 1
ATOM 602 O O . ARG A 1 76 ? -5.694 6.274 9.568 1.00 90.56 76 ARG A O 1
ATOM 609 N N . TYR A 1 77 ? -6.859 4.765 8.405 1.00 94.25 77 TYR A N 1
ATOM 610 C CA . TYR A 1 77 ? -6.162 3.596 8.915 1.00 94.25 77 TYR A CA 1
ATOM 611 C C . TYR A 1 77 ? -5.055 3.130 7.970 1.00 94.25 77 TYR A C 1
ATOM 613 O O . TYR A 1 77 ? -5.086 3.357 6.759 1.00 94.25 77 TYR A O 1
ATOM 621 N N . CYS A 1 78 ? -4.082 2.424 8.533 1.00 93.81 78 CYS A N 1
ATOM 622 C CA . CYS A 1 78 ? -3.019 1.753 7.806 1.00 93.81 78 CYS A CA 1
ATOM 623 C C . CYS A 1 78 ? -2.772 0.367 8.405 1.00 93.81 78 CYS A C 1
ATOM 625 O O . CYS A 1 78 ? -2.664 0.230 9.626 1.00 93.81 78 CYS A O 1
ATOM 627 N N . ILE A 1 79 ? -2.641 -0.642 7.546 1.00 95.56 79 ILE A N 1
ATOM 628 C CA . ILE A 1 79 ? -2.244 -2.004 7.911 1.00 95.56 79 ILE A CA 1
ATOM 629 C C . ILE A 1 79 ? -1.053 -2.378 7.034 1.00 95.56 79 ILE A C 1
ATOM 631 O O . ILE A 1 79 ? -1.228 -2.770 5.888 1.00 95.56 79 ILE A O 1
ATOM 635 N N . ASN A 1 80 ? 0.169 -2.278 7.558 1.00 93.44 80 ASN A N 1
ATOM 636 C CA . ASN A 1 80 ? 1.320 -2.905 6.902 1.00 93.44 80 ASN A CA 1
ATOM 637 C C . ASN A 1 80 ? 1.328 -4.376 7.313 1.00 93.44 80 ASN A C 1
ATOM 639 O O . ASN A 1 80 ? 1.523 -4.661 8.493 1.00 93.44 80 ASN A O 1
ATOM 643 N N . VAL A 1 81 ? 1.077 -5.291 6.377 1.00 95.56 81 VAL A N 1
ATOM 644 C CA . VAL A 1 81 ? 0.921 -6.727 6.677 1.00 95.56 81 VAL A CA 1
ATOM 645 C C . VAL A 1 81 ? 2.252 -7.341 7.126 1.00 95.56 81 VAL A C 1
ATOM 647 O O . VAL A 1 81 ? 2.328 -8.030 8.145 1.00 95.56 81 VAL A O 1
ATOM 650 N N . TYR A 1 82 ? 3.329 -6.982 6.432 1.00 96.06 82 TYR A N 1
ATOM 651 C CA . TYR A 1 82 ? 4.682 -7.484 6.663 1.00 96.06 82 TYR A CA 1
ATOM 652 C C . TYR A 1 82 ? 5.595 -6.423 7.286 1.00 96.06 82 TYR A C 1
ATOM 654 O O . TYR A 1 82 ? 5.175 -5.304 7.605 1.00 96.06 82 TYR A O 1
ATOM 662 N N . THR A 1 83 ? 6.848 -6.796 7.529 1.00 94.25 83 THR A N 1
ATOM 663 C CA . THR A 1 83 ? 7.970 -5.879 7.788 1.00 94.25 83 THR A CA 1
ATOM 664 C C . THR A 1 83 ? 8.997 -6.047 6.687 1.00 94.25 83 THR A C 1
ATOM 666 O O . THR A 1 83 ? 9.273 -7.187 6.322 1.00 94.25 83 THR A O 1
ATOM 669 N N . GLY A 1 84 ? 9.577 -4.955 6.192 1.00 93.75 84 GLY A N 1
ATOM 670 C CA . GLY A 1 84 ? 10.449 -5.015 5.019 1.00 93.75 84 GLY A CA 1
ATOM 671 C C . GLY A 1 84 ? 9.720 -5.469 3.744 1.00 93.75 84 GLY A C 1
ATOM 672 O O . GLY A 1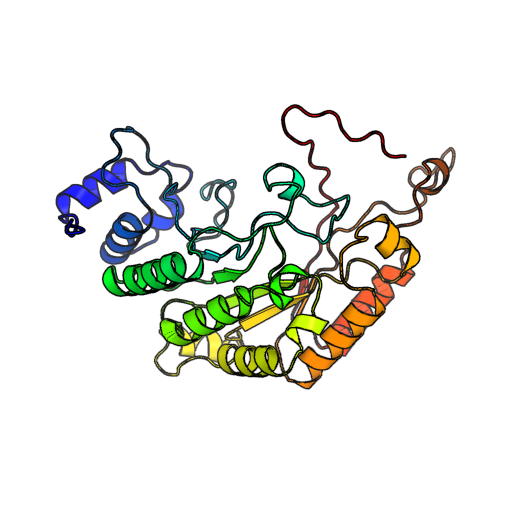 84 ? 8.520 -5.770 3.748 1.00 93.75 84 GLY A O 1
ATOM 673 N N . CYS A 1 85 ? 10.442 -5.477 2.623 1.00 94.88 85 CYS A N 1
ATOM 674 C CA . CYS A 1 85 ? 9.880 -5.849 1.327 1.00 94.88 85 CYS A CA 1
ATOM 675 C C . CYS A 1 85 ? 10.912 -6.542 0.429 1.00 94.88 85 CYS A C 1
ATOM 677 O O . CYS A 1 85 ? 11.966 -5.973 0.140 1.00 94.88 85 CYS A O 1
ATOM 679 N N . ASP A 1 86 ? 10.579 -7.734 -0.071 1.00 94.62 86 ASP A N 1
ATOM 680 C CA . ASP A 1 86 ? 11.431 -8.526 -0.977 1.00 94.62 86 ASP A CA 1
ATOM 681 C C . ASP A 1 86 ? 11.617 -7.912 -2.373 1.00 94.62 86 ASP A C 1
ATOM 683 O O . ASP A 1 86 ? 12.504 -8.329 -3.124 1.00 94.62 86 ASP A O 1
ATOM 687 N N . HIS A 1 87 ? 10.825 -6.890 -2.719 1.00 94.44 87 HIS A N 1
ATOM 688 C CA . HIS A 1 87 ? 10.919 -6.214 -4.012 1.00 94.44 87 HIS A CA 1
ATOM 689 C C . HIS A 1 87 ? 12.247 -5.496 -4.240 1.00 94.44 87 HIS A C 1
ATOM 691 O O . HIS A 1 87 ? 12.663 -5.349 -5.388 1.00 94.44 87 HIS A O 1
ATOM 697 N N . ARG A 1 88 ? 12.926 -5.084 -3.158 1.00 91.31 88 ARG A N 1
ATOM 698 C CA . ARG A 1 88 ? 14.279 -4.503 -3.204 1.00 91.31 88 ARG A CA 1
ATOM 699 C C . ARG A 1 88 ? 14.416 -3.342 -4.202 1.00 91.31 88 ARG A C 1
ATOM 701 O O . ARG A 1 88 ? 15.450 -3.200 -4.846 1.00 91.31 88 ARG A O 1
ATOM 708 N N . CYS A 1 89 ? 13.381 -2.506 -4.325 1.00 92.12 89 CYS A N 1
ATOM 709 C CA . CYS A 1 89 ? 13.433 -1.347 -5.211 1.00 92.12 89 CYS A CA 1
ATOM 710 C C . CYS A 1 89 ? 14.536 -0.382 -4.761 1.00 92.12 89 CYS A C 1
ATOM 712 O O . CYS A 1 89 ? 14.541 0.050 -3.605 1.00 92.12 89 CYS A O 1
ATOM 714 N N . VAL A 1 90 ? 15.426 0.005 -5.675 1.00 88.50 90 VAL A N 1
ATOM 715 C CA . VAL A 1 90 ? 16.571 0.887 -5.372 1.00 88.50 90 VAL A CA 1
ATOM 716 C C . VAL A 1 90 ? 16.130 2.298 -4.966 1.00 88.50 90 VAL A C 1
ATOM 718 O O . VAL A 1 90 ? 16.834 2.997 -4.247 1.00 88.50 90 VAL A O 1
ATOM 721 N N . TYR A 1 91 ? 14.925 2.694 -5.382 1.00 88.50 91 TYR A N 1
ATOM 722 C CA . TYR A 1 91 ? 14.282 3.978 -5.089 1.00 88.50 91 TYR A CA 1
ATOM 723 C C . TYR A 1 91 ? 13.294 3.912 -3.907 1.00 88.50 91 TYR A C 1
ATOM 725 O O . TYR A 1 91 ? 12.490 4.825 -3.712 1.00 88.50 91 TYR A O 1
ATOM 733 N N . CYS A 1 92 ? 13.267 2.812 -3.144 1.00 89.75 92 CYS A N 1
ATOM 734 C CA . CYS A 1 92 ? 12.252 2.602 -2.114 1.00 89.75 92 CYS A CA 1
ATOM 735 C C . CYS A 1 92 ? 12.377 3.616 -0.970 1.00 89.75 92 CYS A C 1
ATOM 737 O O . CYS A 1 92 ? 13.289 3.539 -0.148 1.00 89.75 92 CYS A O 1
ATOM 739 N N . TYR A 1 93 ? 11.393 4.506 -0.842 1.00 86.62 93 TYR A N 1
ATOM 740 C CA . TYR A 1 93 ? 11.378 5.488 0.242 1.00 86.62 93 TYR A CA 1
ATOM 741 C C . TYR A 1 93 ? 11.309 4.840 1.639 1.00 86.62 93 TYR A C 1
ATOM 743 O O . TYR A 1 93 ? 11.835 5.382 2.612 1.00 86.62 93 TYR A O 1
ATOM 751 N N . ALA A 1 94 ? 10.684 3.661 1.740 1.00 88.44 94 ALA A N 1
ATOM 752 C CA . ALA A 1 94 ? 10.550 2.934 2.994 1.00 88.44 94 ALA A CA 1
ATOM 753 C C . ALA A 1 94 ? 11.873 2.315 3.468 1.00 88.44 94 ALA A C 1
ATOM 755 O O . ALA A 1 94 ? 12.008 2.042 4.656 1.00 88.44 94 ALA A O 1
ATOM 756 N N . ALA A 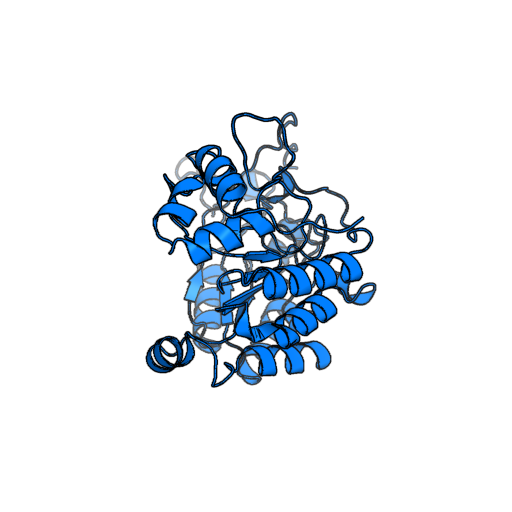1 95 ? 12.884 2.170 2.599 1.00 85.00 95 ALA A N 1
ATOM 757 C CA . ALA A 1 95 ? 14.199 1.644 2.981 1.00 85.00 95 ALA A CA 1
ATOM 758 C C . ALA A 1 95 ? 14.899 2.487 4.066 1.00 85.00 95 ALA A C 1
ATOM 760 O O . ALA A 1 95 ? 15.769 1.984 4.774 1.00 85.00 95 ALA A O 1
ATOM 761 N N . GLY A 1 96 ? 14.504 3.755 4.236 1.00 81.88 96 GLY A N 1
ATOM 762 C CA . GLY A 1 96 ? 15.012 4.616 5.304 1.00 81.88 96 GLY A CA 1
ATOM 763 C C . GLY A 1 96 ? 14.523 4.255 6.714 1.00 81.88 96 GLY A C 1
ATOM 764 O O . GLY A 1 96 ? 15.105 4.742 7.683 1.00 81.88 96 GLY A O 1
ATOM 765 N N . TYR A 1 97 ? 13.466 3.442 6.855 1.00 84.81 97 TYR A N 1
ATOM 766 C CA . TYR A 1 97 ? 12.878 3.106 8.163 1.00 84.81 97 TYR A CA 1
ATOM 767 C C . TYR A 1 97 ? 12.320 1.678 8.301 1.00 84.81 97 TYR A C 1
ATOM 769 O O . TYR A 1 97 ? 12.093 1.235 9.426 1.00 84.81 97 TYR A O 1
ATOM 777 N N . GLU A 1 98 ? 12.080 0.948 7.211 1.00 88.19 98 GLU A N 1
ATOM 778 C CA . GLU A 1 98 ? 11.729 -0.474 7.249 1.00 88.19 98 GLU A CA 1
ATOM 779 C C . GLU A 1 98 ? 12.991 -1.351 7.289 1.00 88.19 98 GLU A C 1
ATOM 781 O O . GLU A 1 98 ? 14.025 -0.987 6.719 1.00 88.19 98 GLU A O 1
ATOM 786 N N . PRO A 1 99 ? 12.933 -2.531 7.934 1.00 89.12 99 PRO A N 1
ATOM 787 C CA . PRO A 1 99 ? 14.031 -3.487 7.901 1.00 89.12 99 PRO A CA 1
ATOM 788 C C . PRO A 1 99 ? 14.361 -3.925 6.471 1.00 89.12 99 PRO A C 1
ATOM 790 O O . PRO A 1 99 ? 13.473 -4.186 5.663 1.00 89.12 99 PRO A O 1
ATOM 793 N N . THR A 1 100 ? 15.654 -4.083 6.180 1.00 86.50 100 THR A N 1
ATOM 794 C CA . THR A 1 100 ? 16.120 -4.583 4.877 1.00 86.50 100 THR A CA 1
ATOM 795 C C . THR A 1 100 ? 15.687 -6.026 4.629 1.00 86.50 100 THR A C 1
ATOM 797 O O . THR A 1 100 ? 15.338 -6.378 3.507 1.00 86.50 100 THR A O 1
ATOM 800 N N . LYS A 1 101 ? 15.707 -6.868 5.672 1.00 91.88 101 LYS A N 1
ATOM 801 C CA . LYS A 1 101 ? 15.247 -8.254 5.578 1.00 91.88 101 LYS A CA 1
ATOM 802 C C . LYS A 1 101 ? 13.721 -8.290 5.736 1.00 91.88 101 LYS A C 1
ATOM 804 O O . LYS A 1 101 ? 13.234 -7.845 6.780 1.00 91.88 101 LYS A O 1
ATOM 809 N N . PRO A 1 102 ? 12.980 -8.829 4.756 1.00 94.44 102 PRO A N 1
ATOM 810 C CA . PRO A 1 102 ? 11.546 -8.995 4.883 1.00 94.44 102 PRO A CA 1
ATOM 811 C C . PRO A 1 102 ? 11.217 -10.050 5.938 1.00 94.44 102 PRO A C 1
ATOM 813 O O . PRO A 1 102 ? 11.990 -10.976 6.201 1.00 94.44 102 PRO A O 1
ATOM 816 N N . GLY A 1 103 ? 10.071 -9.884 6.586 1.00 96.06 103 GLY A N 1
ATOM 817 C CA . GLY A 1 103 ? 9.672 -10.737 7.689 1.00 96.06 103 GLY A CA 1
ATOM 818 C C . GLY A 1 103 ? 8.196 -10.645 8.034 1.00 96.06 103 GLY A C 1
ATOM 819 O O . GLY A 1 103 ? 7.475 -9.716 7.658 1.00 96.06 103 GLY A O 1
ATOM 820 N N . VAL A 1 104 ? 7.769 -11.643 8.796 1.00 96.19 104 VAL A N 1
ATOM 821 C CA . VAL A 1 104 ? 6.420 -11.763 9.331 1.00 96.19 104 VAL A CA 1
ATOM 822 C C . VAL A 1 104 ? 6.365 -11.131 10.719 1.00 96.19 104 VAL A C 1
ATOM 824 O O . VAL A 1 104 ? 7.256 -11.322 11.548 1.00 96.19 104 VAL A O 1
ATOM 827 N N . LYS A 1 105 ? 5.296 -10.383 11.003 1.00 94.06 105 LYS A N 1
ATOM 828 C CA . LYS A 1 105 ? 5.056 -9.857 12.350 1.00 94.06 105 LYS A CA 1
ATOM 829 C C . LYS A 1 105 ? 4.670 -10.999 13.287 1.00 94.06 105 LYS A C 1
ATOM 831 O O . LYS A 1 105 ? 3.755 -11.766 12.987 1.00 94.06 105 LYS A O 1
ATOM 836 N N . LYS A 1 106 ? 5.323 -11.071 14.447 1.00 93.88 106 LYS A N 1
ATOM 837 C CA . LYS A 1 106 ? 4.967 -12.025 15.501 1.00 93.88 106 LYS A CA 1
ATOM 838 C C . LYS A 1 106 ? 3.492 -11.856 15.890 1.00 93.88 106 LYS A C 1
ATOM 840 O O . LYS A 1 106 ? 3.032 -10.730 16.070 1.00 93.88 106 LYS A O 1
ATOM 845 N N . ASP A 1 107 ? 2.773 -12.973 15.997 1.00 95.19 107 ASP A N 1
ATOM 846 C CA . ASP A 1 107 ? 1.364 -13.041 16.408 1.00 95.19 107 ASP A CA 1
ATOM 847 C C . ASP A 1 107 ? 0.404 -12.179 15.559 1.00 95.19 107 ASP A C 1
ATOM 849 O O . ASP A 1 107 ? -0.655 -11.774 16.043 1.00 95.19 107 ASP A O 1
ATOM 853 N N . PHE A 1 108 ? 0.747 -11.905 14.288 1.00 96.69 108 PHE A N 1
ATOM 854 C CA . PHE A 1 108 ? -0.003 -11.003 13.400 1.00 96.69 108 PHE A CA 1
ATOM 855 C C . PHE A 1 108 ? -1.515 -11.249 13.418 1.00 96.69 108 PHE A C 1
ATOM 857 O O . PHE A 1 108 ? -2.284 -10.321 13.660 1.00 96.69 108 PHE A O 1
ATOM 864 N N . GLN A 1 109 ? -1.945 -12.494 13.195 1.00 97.69 109 GLN A N 1
ATOM 865 C CA . GLN A 1 109 ? -3.366 -12.827 13.093 1.00 97.69 109 GLN A CA 1
ATOM 866 C C . GLN A 1 109 ? -4.122 -12.575 14.404 1.00 97.69 109 GLN A C 1
ATOM 868 O O . GLN A 1 109 ? -5.238 -12.049 14.392 1.00 97.69 109 GLN A O 1
ATOM 873 N N . THR A 1 110 ? -3.504 -12.921 15.536 1.00 97.62 110 THR A N 1
ATOM 874 C CA . THR A 1 110 ? -4.064 -12.713 16.876 1.00 97.62 110 THR A CA 1
ATOM 875 C C . THR A 1 110 ? -4.158 -11.231 17.210 1.00 97.62 110 THR A C 1
ATOM 877 O O . THR A 1 110 ? -5.195 -10.776 17.690 1.00 97.62 110 THR A O 1
ATOM 880 N N . LEU A 1 111 ? -3.110 -10.462 16.913 1.00 97.31 111 LEU A N 1
ATOM 881 C CA . LEU A 1 111 ? -3.096 -9.020 17.148 1.00 97.31 111 LEU A CA 1
ATOM 882 C C . LEU A 1 111 ? -4.087 -8.285 16.238 1.00 97.31 111 LEU A C 1
ATOM 884 O O . LEU A 1 111 ? -4.790 -7.399 16.713 1.00 97.31 111 LEU A O 1
ATOM 888 N N . LEU A 1 112 ? -4.202 -8.677 14.965 1.00 98.00 112 LEU A N 1
ATOM 889 C CA . LEU A 1 112 ? -5.177 -8.092 14.047 1.00 98.00 112 LEU A CA 1
ATOM 890 C C . LEU A 1 112 ? -6.613 -8.387 14.486 1.00 98.00 112 LEU A C 1
ATOM 892 O O . LEU A 1 112 ? -7.439 -7.482 14.481 1.00 98.00 112 LEU A O 1
ATOM 896 N N . ARG A 1 113 ? -6.909 -9.622 14.909 1.00 98.00 113 ARG A N 1
ATOM 897 C CA . ARG A 1 113 ? -8.234 -9.983 15.438 1.00 98.00 113 ARG A CA 1
ATOM 898 C C . ARG A 1 113 ? -8.602 -9.121 16.640 1.00 98.00 113 ARG A C 1
ATOM 900 O O . ARG A 1 113 ? -9.680 -8.538 16.669 1.00 98.00 113 ARG A O 1
ATOM 907 N N . LYS A 1 114 ? -7.668 -8.980 17.584 1.00 96.75 114 LYS A N 1
ATOM 908 C CA . LYS A 1 114 ? -7.841 -8.119 18.755 1.00 96.75 114 LYS A CA 1
ATOM 909 C C . LYS A 1 114 ? -8.081 -6.662 18.360 1.00 96.75 114 LYS A C 1
ATOM 911 O O . LYS A 1 114 ? -8.942 -6.012 18.936 1.00 96.75 114 LYS A O 1
ATOM 916 N N . ASP A 1 115 ? -7.339 -6.145 17.386 1.00 97.38 115 ASP A N 1
ATOM 917 C CA . ASP A 1 115 ? -7.534 -4.780 16.898 1.00 97.38 115 ASP A CA 1
ATOM 918 C C . ASP A 1 115 ? -8.918 -4.596 16.261 1.00 97.38 115 ASP A C 1
ATOM 920 O O . ASP A 1 115 ? -9.580 -3.602 16.539 1.00 97.38 115 ASP A O 1
ATOM 924 N N . MET A 1 116 ? -9.402 -5.562 15.475 1.00 97.44 116 MET A N 1
ATOM 925 C CA . MET A 1 116 ? -10.753 -5.529 14.897 1.00 97.44 116 MET A CA 1
ATOM 926 C C . MET A 1 116 ? -11.850 -5.556 15.972 1.00 97.44 116 MET A C 1
ATOM 928 O O . MET A 1 116 ? -12.818 -4.792 15.902 1.00 97.44 116 MET A O 1
ATOM 932 N N . GLU A 1 117 ? -11.675 -6.385 17.003 1.00 96.94 117 GLU A N 1
ATOM 933 C CA . GLU A 1 117 ? -12.557 -6.426 18.171 1.00 96.94 117 GLU A CA 1
ATOM 934 C C . GLU A 1 117 ? -12.533 -5.107 18.950 1.00 96.94 117 GLU A C 1
ATOM 936 O O . GLU A 1 117 ? -13.596 -4.605 19.312 1.00 96.94 117 GLU A O 1
ATOM 941 N N . ASP A 1 118 ? -11.354 -4.518 19.165 1.00 95.50 118 ASP A N 1
ATOM 942 C CA . ASP A 1 118 ? -11.182 -3.233 19.847 1.00 95.50 118 ASP A CA 1
ATOM 943 C C . ASP A 1 118 ? -11.821 -2.084 19.042 1.00 95.50 118 ASP A C 1
ATOM 945 O O . ASP A 1 118 ? -12.520 -1.252 19.623 1.00 95.50 118 ASP A O 1
ATOM 949 N N . LEU A 1 119 ? -11.662 -2.051 17.709 1.00 95.25 119 LEU A N 1
ATOM 950 C CA . LEU A 1 119 ? -12.333 -1.072 16.837 1.00 95.25 119 LEU A CA 1
ATOM 951 C C . LEU A 1 119 ? -13.854 -1.124 17.012 1.00 95.25 119 LEU A C 1
ATOM 953 O O . LEU A 1 119 ? -14.513 -0.083 17.070 1.00 95.25 119 LEU A O 1
ATOM 957 N N . ARG A 1 120 ? -14.413 -2.336 17.118 1.00 94.31 120 ARG A N 1
ATOM 958 C CA . ARG A 1 120 ? -15.841 -2.544 17.371 1.00 94.31 120 ARG A CA 1
ATOM 959 C C . ARG A 1 120 ? -16.228 -2.150 18.794 1.00 94.31 120 ARG A C 1
ATOM 961 O O . ARG A 1 120 ? -17.209 -1.435 18.971 1.00 94.31 120 ARG A O 1
ATOM 968 N N . ARG A 1 121 ? -15.472 -2.615 19.790 1.00 94.69 121 ARG A N 1
ATOM 969 C CA . ARG A 1 121 ? -15.734 -2.419 21.222 1.00 94.69 121 ARG A CA 1
ATOM 970 C C . ARG A 1 121 ? -15.757 -0.945 21.604 1.00 94.69 121 ARG A C 1
ATOM 972 O O . ARG A 1 121 ? -16.644 -0.541 22.344 1.00 94.69 121 ARG A O 1
ATOM 979 N N . TYR A 1 122 ? -14.794 -0.169 21.117 1.00 92.62 122 TYR A N 1
ATOM 980 C CA . TYR A 1 122 ? -14.686 1.261 21.414 1.00 92.62 122 TYR A CA 1
ATOM 981 C C . TYR A 1 122 ? -15.500 2.134 20.461 1.00 92.62 122 TYR A C 1
ATOM 983 O O . TYR A 1 122 ? -15.427 3.351 20.543 1.00 92.62 122 TYR A O 1
ATOM 991 N N . ASN A 1 123 ? -16.249 1.522 19.542 1.00 91.94 123 ASN A N 1
ATOM 992 C CA . ASN A 1 123 ? -16.998 2.205 18.500 1.00 91.94 123 ASN A CA 1
ATOM 993 C C . ASN A 1 123 ? -16.162 3.221 17.693 1.00 91.94 123 ASN A C 1
ATOM 995 O O . ASN A 1 123 ? -16.620 4.315 17.386 1.00 91.94 123 ASN A O 1
ATOM 999 N N . VAL A 1 124 ? -14.933 2.854 17.319 1.00 92.50 124 VAL A N 1
ATOM 1000 C CA . VAL A 1 124 ? -14.025 3.768 16.608 1.00 92.50 124 VAL A CA 1
ATOM 1001 C C . VAL A 1 124 ? -14.638 4.176 15.258 1.00 92.50 124 VAL A C 1
ATOM 1003 O O . VAL A 1 124 ? -15.092 3.285 14.521 1.00 92.50 124 VAL A O 1
ATOM 1006 N N . PRO A 1 125 ? -14.664 5.482 14.917 1.00 91.25 125 PRO A N 1
ATOM 1007 C CA . PRO A 1 125 ? -15.333 5.976 13.719 1.00 91.25 125 PRO A CA 1
ATOM 1008 C C . PRO A 1 125 ? -14.759 5.349 12.445 1.00 91.25 125 PRO A C 1
ATOM 1010 O O . PRO A 1 125 ? -13.534 5.323 12.287 1.00 91.25 125 PRO A O 1
ATOM 1013 N N . PRO A 1 126 ? -15.609 4.894 11.503 1.00 91.62 126 PRO A N 1
ATOM 1014 C CA . PRO A 1 126 ? -15.141 4.293 10.262 1.00 91.62 126 PRO A CA 1
ATOM 1015 C C . PRO A 1 126 ? -14.266 5.242 9.439 1.00 91.62 126 PRO A C 1
ATOM 1017 O O . PRO A 1 126 ? -14.601 6.416 9.263 1.00 91.62 126 PRO A O 1
ATOM 1020 N N . ALA A 1 127 ? -13.193 4.713 8.851 1.00 92.06 127 ALA A N 1
ATOM 1021 C CA . ALA A 1 127 ? -12.262 5.481 8.021 1.00 92.06 127 ALA A CA 1
ATOM 1022 C C . ALA A 1 127 ? -11.694 4.656 6.856 1.00 92.06 127 ALA A C 1
ATOM 1024 O O . ALA A 1 127 ? -11.806 3.427 6.866 1.00 92.06 127 ALA A O 1
ATOM 1025 N N . PRO A 1 128 ? -11.082 5.281 5.833 1.00 92.75 128 PRO A N 1
ATOM 1026 C CA . PRO A 1 128 ? -10.388 4.539 4.788 1.00 92.75 128 PRO A CA 1
ATOM 1027 C C . PRO A 1 128 ? -9.223 3.758 5.393 1.00 92.75 128 PRO A C 1
ATOM 1029 O O . PRO A 1 128 ? -8.539 4.281 6.270 1.00 92.75 128 PRO A O 1
ATOM 1032 N N . VAL A 1 129 ? -8.966 2.544 4.915 1.00 95.81 129 VAL A N 1
ATOM 1033 C CA . VAL A 1 129 ? -7.796 1.753 5.304 1.00 95.81 129 VAL A CA 1
ATOM 1034 C C . VAL A 1 129 ? -6.885 1.549 4.110 1.00 95.81 129 VAL A C 1
ATOM 1036 O O . VAL A 1 129 ? -7.319 1.085 3.058 1.00 95.81 129 VAL A O 1
ATOM 1039 N N . HIS A 1 130 ? -5.617 1.895 4.287 1.00 95.44 130 HIS A N 1
ATOM 1040 C CA . HIS A 1 130 ? -4.570 1.610 3.320 1.00 95.44 130 HIS A CA 1
ATOM 1041 C C . HIS A 1 130 ? -3.797 0.358 3.742 1.00 95.44 130 HIS A C 1
ATOM 1043 O O . HIS A 1 130 ? -3.296 0.285 4.868 1.00 95.44 130 HIS A O 1
ATOM 1049 N N . LEU A 1 131 ? -3.689 -0.621 2.851 1.00 95.69 131 LEU A N 1
ATOM 1050 C CA . LEU A 1 131 ? -2.920 -1.836 3.086 1.00 95.69 131 LEU A CA 1
ATOM 1051 C C . LEU A 1 131 ? -1.527 -1.672 2.494 1.00 95.69 131 LEU A C 1
ATOM 1053 O O . LEU A 1 131 ? -1.387 -1.422 1.300 1.00 95.69 131 LEU A O 1
ATOM 1057 N N . SER A 1 132 ? -0.520 -1.879 3.344 1.00 89.62 132 SER A N 1
ATOM 1058 C CA . SER A 1 132 ? 0.886 -2.007 2.971 1.00 89.62 132 SER A CA 1
ATOM 1059 C C . SER A 1 132 ? 1.409 -0.795 2.192 1.00 89.62 132 SER A C 1
ATOM 1061 O O . SER A 1 132 ? 1.816 -0.897 1.047 1.00 89.62 132 SER A O 1
ATOM 1063 N N . ASN A 1 133 ? 1.439 0.381 2.830 1.00 88.00 133 ASN A N 1
ATOM 1064 C CA . ASN A 1 133 ? 2.073 1.562 2.223 1.00 88.00 133 ASN A CA 1
ATOM 1065 C C . ASN A 1 133 ? 3.606 1.510 2.299 1.00 88.00 133 ASN A C 1
ATOM 1067 O O . ASN A 1 133 ? 4.279 2.099 1.457 1.00 88.00 133 ASN A O 1
ATOM 1071 N N . SER A 1 134 ? 4.156 0.852 3.327 1.00 89.44 134 SER A N 1
ATOM 1072 C CA . SER A 1 134 ? 5.611 0.746 3.555 1.00 89.44 134 SER A CA 1
ATOM 1073 C C . SER A 1 134 ? 6.196 -0.608 3.139 1.00 89.44 134 SER A C 1
ATOM 1075 O O . SER A 1 134 ? 7.404 -0.806 3.205 1.00 89.44 134 SER A O 1
ATOM 1077 N N . THR A 1 135 ? 5.346 -1.556 2.761 1.00 93.00 135 THR A N 1
ATOM 1078 C CA . THR A 1 135 ? 5.691 -2.932 2.373 1.00 93.00 135 THR A CA 1
ATOM 1079 C C . THR A 1 135 ? 4.834 -3.314 1.170 1.00 93.00 135 THR A C 1
ATOM 1081 O O . THR A 1 135 ? 4.018 -2.508 0.753 1.00 93.00 135 THR A O 1
ATOM 1084 N N . ASP A 1 136 ? 4.947 -4.527 0.636 1.00 96.62 136 ASP A N 1
ATOM 1085 C CA . ASP A 1 136 ? 3.977 -5.029 -0.348 1.00 96.62 136 ASP A CA 1
ATOM 1086 C C . ASP A 1 136 ? 3.139 -6.160 0.274 1.00 96.62 136 ASP A C 1
ATOM 1088 O O . ASP A 1 136 ? 3.705 -7.013 0.971 1.00 96.62 136 ASP A O 1
ATOM 1092 N N . PRO A 1 137 ? 1.803 -6.166 0.105 1.00 96.69 137 PRO A N 1
ATOM 1093 C CA . PRO A 1 137 ? 0.945 -7.216 0.643 1.00 96.69 137 PRO A CA 1
ATOM 1094 C C . PRO A 1 137 ? 1.070 -8.532 -0.147 1.00 96.69 137 PRO A C 1
ATOM 1096 O O . PRO A 1 137 ? 0.770 -9.598 0.377 1.00 96.69 137 PRO A O 1
ATOM 1099 N N . PHE A 1 138 ? 1.562 -8.482 -1.383 1.00 97.25 138 PHE A N 1
ATOM 1100 C CA . PHE A 1 138 ? 1.669 -9.618 -2.294 1.00 97.25 138 PHE A CA 1
ATOM 1101 C C . PHE A 1 138 ? 3.125 -9.923 -2.681 1.00 97.25 138 PHE A C 1
ATOM 1103 O O . PHE A 1 138 ? 3.413 -10.464 -3.754 1.00 97.25 138 PHE A O 1
ATOM 1110 N N . GLN A 1 139 ? 4.063 -9.604 -1.788 1.00 95.56 139 GLN A N 1
ATOM 1111 C CA . GLN A 1 139 ? 5.453 -10.056 -1.880 1.00 95.56 139 GLN A CA 1
ATOM 1112 C C . GLN A 1 139 ? 5.568 -11.584 -1.679 1.00 95.56 139 GLN A C 1
ATOM 1114 O O . GLN A 1 139 ? 4.628 -12.197 -1.170 1.00 95.56 139 GLN A O 1
ATOM 1119 N N . PRO A 1 140 ? 6.705 -12.218 -2.036 1.00 95.75 140 PRO A N 1
ATOM 1120 C CA . PRO A 1 140 ? 6.896 -13.669 -1.948 1.00 95.75 140 PRO A CA 1
ATOM 1121 C C . PRO A 1 140 ? 6.445 -14.326 -0.636 1.00 95.75 140 PRO A C 1
ATOM 1123 O O . PRO A 1 140 ? 5.846 -15.399 -0.694 1.00 95.75 140 PRO A O 1
ATOM 1126 N N . LEU A 1 141 ? 6.640 -13.660 0.512 1.00 96.38 141 LEU A N 1
ATOM 1127 C CA . LEU A 1 141 ? 6.187 -14.141 1.826 1.00 96.38 141 LEU A CA 1
ATOM 1128 C C . LEU A 1 141 ? 4.699 -14.516 1.883 1.00 96.38 141 LEU A C 1
ATOM 1130 O O . LEU A 1 141 ? 4.354 -15.428 2.627 1.00 96.38 141 LEU A O 1
ATOM 1134 N N . GLU A 1 142 ? 3.830 -13.876 1.095 1.00 97.50 142 GLU A N 1
ATOM 1135 C CA . GLU A 1 142 ? 2.388 -14.172 1.094 1.00 97.50 142 GLU A CA 1
ATOM 1136 C C . GLU A 1 142 ? 2.079 -15.613 0.668 1.00 97.50 142 GLU A C 1
ATOM 1138 O O . GLU A 1 142 ? 1.068 -16.177 1.079 1.00 97.50 142 GLU A O 1
ATOM 1143 N N . ARG A 1 143 ? 2.955 -16.240 -0.129 1.00 95.50 143 ARG A N 1
ATOM 1144 C CA . ARG A 1 143 ? 2.780 -17.640 -0.549 1.00 95.50 143 ARG A CA 1
ATOM 1145 C C . ARG A 1 143 ? 2.952 -18.620 0.609 1.00 95.50 143 ARG A C 1
ATOM 1147 O O . ARG A 1 143 ? 2.302 -19.658 0.620 1.00 95.50 143 ARG A O 1
ATOM 1154 N N . GLU A 1 144 ? 3.832 -18.296 1.551 1.00 96.50 144 GLU A N 1
ATOM 1155 C CA . GLU A 1 144 ? 4.130 -19.135 2.716 1.00 96.50 144 GLU A CA 1
ATOM 1156 C C . GLU A 1 144 ? 3.258 -18.762 3.921 1.00 96.50 144 GLU A C 1
ATOM 1158 O O . GLU A 1 144 ? 2.834 -19.626 4.687 1.00 96.50 144 GLU A O 1
ATOM 1163 N N . TYR A 1 145 ? 2.958 -17.473 4.071 1.00 97.62 145 TYR A N 1
ATOM 1164 C CA . TYR A 1 145 ? 2.207 -16.916 5.187 1.00 97.62 145 TYR A CA 1
ATOM 1165 C C . TYR A 1 145 ? 1.068 -16.070 4.618 1.00 97.62 145 TYR A C 1
ATOM 1167 O O . TYR A 1 145 ? 1.299 -14.904 4.354 1.00 97.62 145 TYR A O 1
ATOM 1175 N N . PRO A 1 146 ? -0.158 -16.582 4.424 1.00 97.31 146 PRO A N 1
ATOM 1176 C CA . PRO A 1 146 ? -1.242 -15.844 3.760 1.00 97.31 146 PRO A CA 1
ATOM 1177 C C . PRO A 1 146 ? -1.866 -14.757 4.666 1.00 97.31 146 PRO A C 1
ATOM 1179 O O . PRO A 1 146 ? -3.047 -14.785 5.028 1.00 97.31 146 PRO A O 1
ATOM 1182 N N . HIS A 1 147 ? -1.044 -13.818 5.136 1.00 98.19 147 HIS A N 1
ATOM 1183 C CA . HIS A 1 147 ? -1.421 -12.784 6.091 1.00 98.19 147 HIS A CA 1
ATOM 1184 C C . HIS A 1 147 ? -2.200 -11.649 5.436 1.00 98.19 147 HIS A C 1
ATOM 1186 O O . HIS A 1 147 ? -3.066 -11.069 6.096 1.00 98.19 147 HIS A O 1
ATOM 1192 N N . THR A 1 148 ? -1.951 -11.343 4.162 1.00 98.19 148 THR A N 1
ATOM 1193 C CA . THR A 1 148 ? -2.796 -10.409 3.416 1.00 98.19 148 THR A CA 1
ATOM 1194 C C . THR A 1 148 ? -4.169 -11.012 3.213 1.00 98.19 148 THR A C 1
ATOM 1196 O O . THR A 1 148 ? -5.151 -10.315 3.465 1.00 98.19 148 THR A O 1
ATOM 1199 N N . LYS A 1 149 ? -4.263 -12.299 2.846 1.00 98.38 149 LYS A N 1
ATOM 1200 C CA . LYS A 1 149 ? -5.557 -12.992 2.751 1.00 98.38 149 LYS A CA 1
ATOM 1201 C C . LYS A 1 149 ? -6.335 -12.869 4.060 1.00 98.38 149 LYS A C 1
ATOM 1203 O O . LYS A 1 149 ? -7.443 -12.337 4.068 1.00 98.38 149 LYS A O 1
ATOM 1208 N N . TYR A 1 150 ? -5.701 -13.234 5.177 1.00 98.56 150 TYR A N 1
ATOM 1209 C CA . TYR A 1 150 ? -6.302 -13.106 6.504 1.00 98.56 150 TYR A CA 1
ATOM 1210 C C . TYR A 1 150 ? -6.715 -11.661 6.824 1.00 98.56 150 TYR A C 1
ATOM 1212 O O . TYR A 1 150 ? -7.790 -11.420 7.370 1.00 98.56 150 TYR A O 1
ATOM 1220 N N . ALA A 1 151 ? -5.890 -10.668 6.476 1.00 98.44 151 ALA A N 1
ATOM 1221 C CA . ALA A 1 151 ? -6.228 -9.269 6.711 1.00 98.44 151 ALA A CA 1
ATOM 1222 C C . ALA A 1 151 ? -7.453 -8.817 5.904 1.00 98.44 151 ALA A C 1
ATOM 1224 O O . ALA A 1 151 ? -8.322 -8.143 6.456 1.00 98.44 151 ALA A O 1
ATOM 1225 N N . LEU A 1 152 ? -7.554 -9.215 4.633 1.00 98.31 152 LEU A N 1
ATOM 1226 C CA . LEU A 1 152 ? -8.709 -8.932 3.779 1.00 98.31 152 LEU A CA 1
ATOM 1227 C C . LEU A 1 152 ? -9.984 -9.601 4.307 1.00 98.31 152 LEU A C 1
ATOM 1229 O O . LEU A 1 152 ? -11.029 -8.953 4.350 1.00 98.31 152 LEU A O 1
ATOM 1233 N N . GLU A 1 153 ? -9.896 -10.846 4.780 1.00 98.38 153 GLU A N 1
ATOM 1234 C CA . GLU A 1 153 ? -11.006 -11.554 5.433 1.00 98.38 153 GLU A CA 1
ATOM 1235 C C . GLU A 1 153 ? -11.478 -10.822 6.699 1.00 98.38 153 GLU A C 1
ATOM 1237 O O . GLU A 1 153 ? -12.676 -10.614 6.891 1.00 98.38 153 GLU A O 1
ATOM 1242 N N . GLN A 1 154 ? -10.550 -10.357 7.543 1.00 98.38 154 GLN A N 1
ATOM 1243 C CA . GLN A 1 154 ? -10.893 -9.592 8.745 1.00 98.38 154 GLN A CA 1
ATOM 1244 C C . GLN A 1 154 ? -11.527 -8.234 8.416 1.00 98.38 154 GLN A C 1
ATOM 1246 O O . GLN A 1 154 ? -12.492 -7.834 9.071 1.00 98.38 154 GLN A O 1
ATOM 1251 N N . ILE A 1 155 ? -11.022 -7.540 7.390 1.00 97.19 155 ILE A N 1
ATOM 1252 C CA . ILE A 1 155 ? -11.605 -6.288 6.889 1.00 97.19 155 ILE A CA 1
ATOM 1253 C C . ILE A 1 155 ? -13.021 -6.525 6.363 1.00 97.19 155 ILE A C 1
ATOM 1255 O O . ILE A 1 155 ? -13.913 -5.721 6.636 1.00 97.19 155 ILE A O 1
ATOM 1259 N N . LEU A 1 156 ? -13.242 -7.620 5.633 1.00 96.00 156 LEU A N 1
ATOM 1260 C CA . LEU A 1 156 ? -14.557 -7.993 5.123 1.00 96.00 156 LEU A CA 1
ATOM 1261 C C . LEU A 1 156 ? -15.527 -8.327 6.267 1.00 96.00 156 LEU A C 1
ATOM 1263 O O . LEU A 1 156 ? -16.650 -7.832 6.276 1.00 96.00 156 LEU A O 1
ATOM 1267 N N . ALA A 1 157 ? -15.090 -9.082 7.276 1.00 95.81 157 ALA A N 1
ATOM 1268 C CA . ALA A 1 157 ? -15.906 -9.387 8.454 1.00 95.81 157 ALA A CA 1
ATOM 1269 C C . ALA A 1 157 ? -16.272 -8.128 9.271 1.00 95.81 157 ALA A C 1
ATOM 1271 O O . ALA A 1 157 ? -17.341 -8.058 9.874 1.00 95.81 157 ALA A O 1
ATOM 1272 N N . HIS A 1 158 ? -15.416 -7.101 9.254 1.00 94.69 158 HIS A N 1
ATOM 1273 C CA . HIS A 1 158 ? -15.607 -5.835 9.973 1.00 94.69 158 HIS A CA 1
ATOM 1274 C C . HIS A 1 158 ? -15.875 -4.662 9.024 1.00 94.69 158 HIS A C 1
ATOM 1276 O O . HIS A 1 158 ? -15.501 -3.521 9.301 1.00 94.69 158 HIS A O 1
ATOM 1282 N N . ARG A 1 159 ? -16.545 -4.922 7.895 1.00 91.56 159 ARG A N 1
ATOM 1283 C CA . ARG A 1 159 ? -16.659 -3.981 6.772 1.00 91.56 159 ARG A CA 1
ATOM 1284 C C . ARG A 1 159 ? -17.218 -2.605 7.141 1.00 91.56 159 ARG A C 1
ATOM 1286 O O . ARG A 1 159 ? -16.828 -1.621 6.515 1.00 91.56 159 ARG A O 1
ATOM 1293 N N . HIS A 1 160 ? -18.075 -2.530 8.161 1.00 89.00 160 HIS A N 1
ATOM 1294 C CA . HIS A 1 160 ? -18.652 -1.290 8.694 1.00 89.00 160 HIS A CA 1
ATOM 1295 C C . HIS A 1 160 ? -17.621 -0.339 9.323 1.00 89.00 160 HIS A C 1
ATOM 1297 O O . HIS A 1 160 ? -17.907 0.844 9.467 1.00 89.00 160 HIS A O 1
ATOM 1303 N N . ARG A 1 161 ? -16.421 -0.823 9.677 1.00 92.50 161 ARG A N 1
ATOM 1304 C CA . ARG A 1 161 ? -15.323 -0.009 10.228 1.00 92.50 161 ARG A CA 1
ATOM 1305 C C . ARG A 1 161 ? -14.465 0.658 9.157 1.00 92.50 161 ARG A C 1
ATOM 1307 O O . ARG A 1 161 ? -13.618 1.481 9.491 1.00 92.50 161 ARG A O 1
ATOM 1314 N N . PHE A 1 162 ? -14.687 0.358 7.879 1.00 93.19 162 PHE A N 1
ATOM 1315 C CA . PHE A 1 162 ? -13.818 0.818 6.800 1.00 93.19 162 PHE A CA 1
ATOM 1316 C C . PHE A 1 162 ? -14.598 1.559 5.717 1.00 93.19 162 PHE A C 1
ATOM 1318 O O . PHE A 1 162 ? -15.430 0.980 5.032 1.00 93.19 162 PHE A O 1
ATOM 1325 N N . THR A 1 163 ? -14.304 2.839 5.487 1.00 90.69 163 THR A N 1
ATOM 1326 C CA . THR A 1 163 ? -15.011 3.627 4.458 1.00 90.69 163 THR A CA 1
ATOM 1327 C C . THR A 1 163 ? -14.414 3.506 3.065 1.00 90.69 163 THR A C 1
ATOM 1329 O O . THR A 1 163 ? -15.045 3.942 2.119 1.00 90.69 163 THR A O 1
ATOM 1332 N N . THR A 1 164 ? -13.236 2.928 2.876 1.00 91.75 164 THR A N 1
ATOM 1333 C CA . THR A 1 164 ? -12.718 2.440 1.581 1.00 91.75 164 THR A CA 1
ATOM 1334 C C . THR A 1 164 ? -11.521 1.557 1.905 1.00 91.75 164 THR A C 1
ATOM 1336 O O . THR A 1 164 ? -10.779 1.878 2.833 1.00 91.75 164 THR A O 1
ATOM 1339 N N . VAL A 1 165 ? -11.319 0.475 1.163 1.00 95.62 165 VAL A N 1
ATOM 1340 C CA . VAL A 1 165 ? -10.090 -0.323 1.234 1.00 95.62 165 VAL A CA 1
ATOM 1341 C C . VAL A 1 165 ? -9.195 0.065 0.063 1.00 95.62 165 VAL A C 1
ATOM 1343 O O . VAL A 1 165 ? -9.597 -0.065 -1.089 1.00 95.62 165 VAL A O 1
ATOM 1346 N N . VAL A 1 166 ? -7.998 0.560 0.349 1.00 96.50 166 VAL A N 1
ATOM 1347 C CA . VAL A 1 166 ? -6.989 0.888 -0.662 1.00 96.50 166 VAL A CA 1
ATOM 1348 C C . VAL A 1 166 ? -5.857 -0.114 -0.516 1.00 96.50 166 VAL A C 1
ATOM 1350 O O . VAL A 1 166 ? -5.164 -0.119 0.500 1.00 96.50 166 VAL A O 1
ATOM 1353 N N . LEU A 1 167 ? -5.692 -0.988 -1.503 1.00 97.31 167 LEU A N 1
ATOM 1354 C CA . LEU A 1 167 ? -4.611 -1.967 -1.528 1.00 97.31 167 LEU A CA 1
ATOM 1355 C C . LEU A 1 167 ? -3.555 -1.507 -2.521 1.00 97.31 167 LEU A C 1
ATOM 1357 O O . LEU A 1 167 ? -3.866 -1.376 -3.697 1.00 97.31 167 LEU A O 1
ATOM 1361 N N . LEU A 1 168 ? -2.322 -1.302 -2.067 1.00 96.94 168 LEU A N 1
ATOM 1362 C CA . LEU A 1 168 ? -1.195 -0.959 -2.931 1.00 96.94 168 LEU A CA 1
ATOM 1363 C C . LEU A 1 168 ? -0.326 -2.192 -3.175 1.00 96.94 168 LEU A C 1
ATOM 1365 O O . LEU A 1 168 ? 0.082 -2.843 -2.217 1.00 96.94 168 LEU A O 1
ATOM 1369 N N . THR A 1 169 ? -0.026 -2.513 -4.434 1.00 97.62 169 THR A N 1
ATOM 1370 C CA . THR A 1 169 ? 0.894 -3.606 -4.762 1.00 97.62 169 THR A CA 1
ATOM 1371 C C . THR A 1 169 ? 1.685 -3.384 -6.050 1.00 97.62 169 THR A C 1
ATOM 1373 O O . THR A 1 169 ? 1.274 -2.679 -6.970 1.00 97.62 169 THR A O 1
ATOM 1376 N N . LYS A 1 170 ? 2.829 -4.052 -6.139 1.00 97.38 170 LYS A N 1
ATOM 1377 C CA . LYS A 1 170 ? 3.651 -4.216 -7.334 1.00 97.38 170 LYS A CA 1
ATOM 1378 C C . LYS A 1 170 ? 3.530 -5.611 -7.954 1.00 97.38 170 LYS A C 1
ATOM 1380 O O . LYS A 1 170 ? 4.148 -5.878 -8.982 1.00 97.38 170 LYS A O 1
ATOM 1385 N N . ASN A 1 171 ? 2.732 -6.489 -7.348 1.00 97.56 171 ASN A N 1
ATOM 1386 C CA . ASN A 1 171 ? 2.483 -7.856 -7.789 1.00 97.56 171 ASN A CA 1
ATOM 1387 C C . ASN A 1 171 ? 0.974 -8.119 -7.978 1.00 97.56 171 ASN A C 1
ATOM 1389 O O . ASN A 1 171 ? 0.361 -8.879 -7.221 1.00 97.56 171 ASN A O 1
ATOM 1393 N N . PRO A 1 172 ? 0.348 -7.499 -8.995 1.00 98.19 172 PRO A N 1
ATOM 1394 C CA . PRO A 1 172 ? -1.082 -7.660 -9.247 1.00 98.19 172 PRO A CA 1
ATOM 1395 C C . PRO A 1 172 ? -1.450 -9.090 -9.664 1.00 98.19 172 PRO A C 1
ATOM 1397 O O . PRO A 1 172 ? -2.582 -9.506 -9.455 1.00 98.19 172 PRO A O 1
ATOM 1400 N N . LEU A 1 173 ? -0.511 -9.868 -10.214 1.00 98.00 173 LEU A N 1
ATOM 1401 C CA . LEU A 1 173 ? -0.773 -11.246 -10.631 1.00 98.00 173 LEU A CA 1
ATOM 1402 C C . LEU A 1 173 ? -1.061 -12.167 -9.438 1.00 98.00 173 LEU A C 1
ATOM 1404 O O . LEU A 1 173 ? -1.896 -13.062 -9.532 1.00 98.00 173 LEU A O 1
ATOM 1408 N N . LEU A 1 174 ? -0.408 -11.936 -8.294 1.00 97.44 174 LEU A N 1
ATOM 1409 C CA . LEU A 1 174 ? -0.725 -12.672 -7.070 1.00 97.44 174 LEU A CA 1
ATOM 1410 C C . LEU A 1 174 ? -2.068 -12.217 -6.475 1.00 97.44 174 LEU A C 1
ATOM 1412 O O . LEU A 1 174 ? -2.838 -13.056 -6.017 1.00 97.44 174 LEU A O 1
ATOM 1416 N N . ALA A 1 175 ? -2.399 -10.925 -6.579 1.00 97.06 175 ALA A N 1
ATOM 1417 C CA . ALA A 1 175 ? -3.723 -10.399 -6.227 1.00 97.06 175 ALA A CA 1
ATOM 1418 C C . ALA A 1 175 ? -4.857 -10.972 -7.102 1.00 97.06 175 ALA A C 1
ATOM 1420 O O . ALA A 1 175 ? -6.008 -11.026 -6.674 1.00 97.06 175 ALA A O 1
ATOM 1421 N N . ALA A 1 176 ? -4.531 -11.372 -8.333 1.00 98.00 176 ALA A N 1
ATOM 1422 C CA . ALA A 1 176 ? -5.456 -11.921 -9.318 1.00 98.00 176 ALA A CA 1
ATOM 1423 C C . ALA A 1 176 ? -5.708 -13.433 -9.165 1.00 98.00 176 ALA A C 1
ATOM 1425 O O . ALA A 1 176 ? -6.545 -13.985 -9.878 1.00 98.00 176 ALA A O 1
ATOM 1426 N N . GLN A 1 177 ? -5.007 -14.110 -8.249 1.00 97.94 177 GLN A N 1
ATOM 1427 C CA . GLN A 1 177 ? -5.256 -15.522 -7.950 1.00 97.94 177 GLN A CA 1
ATOM 1428 C C . GLN A 1 177 ? -6.699 -15.723 -7.442 1.00 97.94 177 GLN A C 1
ATOM 1430 O O . GLN A 1 177 ? -7.197 -14.847 -6.727 1.00 97.94 177 GLN A O 1
ATOM 1435 N N . PRO A 1 178 ? -7.366 -16.855 -7.754 1.00 97.12 178 PRO A N 1
ATOM 1436 C CA . PRO A 1 178 ? -8.805 -17.039 -7.523 1.00 97.12 178 PRO A CA 1
ATOM 1437 C C . PRO A 1 178 ? -9.285 -16.667 -6.113 1.00 97.12 178 PRO A C 1
ATOM 1439 O O . PRO A 1 178 ? -10.198 -15.855 -5.965 1.00 97.12 178 PRO A O 1
ATOM 1442 N N . ASP A 1 179 ? -8.599 -17.164 -5.082 1.00 94.94 179 ASP A N 1
ATOM 1443 C CA . ASP A 1 179 ? -8.934 -16.905 -3.677 1.00 94.94 179 ASP A CA 1
ATOM 1444 C C . ASP A 1 179 ? -8.926 -15.414 -3.310 1.00 94.94 179 ASP A C 1
ATOM 1446 O O . ASP A 1 179 ? -9.779 -14.943 -2.556 1.00 94.94 179 ASP A O 1
ATOM 1450 N N . TYR A 1 180 ? -7.957 -14.654 -3.826 1.00 98.12 180 TYR A N 1
ATOM 1451 C CA . TYR A 1 180 ? -7.881 -13.215 -3.582 1.00 98.12 180 TYR A CA 1
ATOM 1452 C C . TYR A 1 180 ? -8.907 -12.481 -4.428 1.00 98.12 180 TYR A C 1
ATOM 1454 O O . TYR A 1 180 ? -9.585 -11.590 -3.924 1.00 98.12 180 TYR A O 1
ATOM 1462 N N . LEU A 1 181 ? -9.067 -12.879 -5.688 1.00 97.56 181 LEU A N 1
ATOM 1463 C CA . LEU A 1 181 ? -9.997 -12.251 -6.612 1.00 97.56 181 LEU A CA 1
ATOM 1464 C C . LEU A 1 181 ? -11.436 -12.283 -6.079 1.00 97.56 181 LEU A C 1
ATOM 1466 O O . LEU A 1 181 ? -12.143 -11.275 -6.151 1.00 97.56 181 LEU A O 1
ATOM 1470 N N . ASP A 1 182 ? -11.851 -13.399 -5.482 1.00 97.19 182 ASP A N 1
ATOM 1471 C CA . ASP A 1 182 ? -13.175 -13.538 -4.874 1.00 97.19 182 ASP A CA 1
ATOM 1472 C C . ASP A 1 182 ? -13.345 -12.674 -3.617 1.00 97.19 182 ASP A C 1
ATOM 1474 O O . ASP A 1 182 ? -14.405 -12.067 -3.421 1.00 97.19 182 ASP A O 1
ATOM 1478 N N . LEU A 1 183 ? -12.304 -12.536 -2.789 1.00 97.56 183 LEU A N 1
ATOM 1479 C CA . LEU A 1 183 ? -12.309 -11.603 -1.655 1.00 97.56 183 LEU A CA 1
ATOM 1480 C C . LEU A 1 183 ? -12.377 -10.143 -2.121 1.00 97.56 183 LEU A C 1
ATOM 1482 O O . LEU A 1 183 ? -13.165 -9.354 -1.592 1.00 97.56 183 LEU A O 1
ATOM 1486 N N . LEU A 1 184 ? -11.596 -9.774 -3.139 1.00 97.94 184 LEU A N 1
ATOM 1487 C CA . LEU A 1 184 ? -11.586 -8.424 -3.701 1.00 97.94 184 LEU A CA 1
ATOM 1488 C C . LEU A 1 184 ? -12.962 -8.063 -4.276 1.00 97.94 184 LEU A C 1
ATOM 1490 O O . LEU A 1 184 ? -13.479 -6.986 -3.975 1.00 97.94 184 LEU A O 1
ATOM 1494 N N . LYS A 1 185 ? -13.610 -8.973 -5.018 1.00 96.62 185 LYS A N 1
ATOM 1495 C CA . LYS A 1 185 ? -14.979 -8.779 -5.538 1.00 96.62 185 LYS A CA 1
ATOM 1496 C C . LYS A 1 185 ? -15.999 -8.519 -4.429 1.00 96.62 185 LYS A C 1
ATOM 1498 O O . LYS A 1 185 ? -16.886 -7.681 -4.600 1.00 96.62 185 LYS A O 1
ATOM 1503 N N . GLN A 1 186 ? -15.883 -9.211 -3.297 1.00 95.31 186 GLN A N 1
ATOM 1504 C CA . GLN A 1 186 ? -16.752 -8.979 -2.141 1.00 95.31 186 GLN A CA 1
ATOM 1505 C C . GLN A 1 186 ? -16.494 -7.604 -1.513 1.00 95.31 186 GLN A C 1
ATOM 1507 O O . GLN A 1 186 ? -17.439 -6.870 -1.236 1.00 95.31 186 GLN A O 1
ATOM 1512 N N . LEU A 1 187 ? -15.227 -7.210 -1.361 1.00 95.31 187 LEU A N 1
ATOM 1513 C CA . LEU A 1 187 ? -14.833 -5.928 -0.767 1.00 95.31 187 LEU A CA 1
ATOM 1514 C C . LEU A 1 187 ? -15.195 -4.701 -1.620 1.00 95.31 187 LEU A C 1
ATOM 1516 O O . LEU A 1 187 ? -15.420 -3.619 -1.064 1.00 95.31 187 LEU A O 1
ATOM 1520 N N . VAL A 1 188 ? -15.284 -4.860 -2.947 1.00 93.88 188 VAL A N 1
ATOM 1521 C CA . VAL A 1 188 ? -15.774 -3.818 -3.868 1.00 93.88 188 VAL A CA 1
ATOM 1522 C C . VAL A 1 188 ? -17.215 -3.420 -3.543 1.00 93.88 188 VAL A C 1
ATOM 1524 O O . VAL A 1 188 ? -17.575 -2.249 -3.699 1.00 93.88 188 VAL A O 1
ATOM 1527 N N . ARG A 1 189 ? -18.033 -4.361 -3.058 1.00 86.56 189 ARG A N 1
ATOM 1528 C CA . ARG A 1 189 ? -19.430 -4.108 -2.699 1.00 86.56 189 ARG A CA 1
ATOM 1529 C C . ARG A 1 189 ? -19.512 -3.440 -1.329 1.00 86.56 189 ARG A C 1
ATOM 1531 O O . ARG A 1 189 ? -18.897 -3.868 -0.354 1.00 86.56 189 ARG A O 1
ATOM 1538 N N . TRP A 1 190 ? -20.301 -2.375 -1.254 1.00 83.75 190 TRP A N 1
ATOM 1539 C CA . TRP A 1 190 ? -20.639 -1.741 0.012 1.00 83.75 190 TRP A CA 1
ATOM 1540 C C . TRP A 1 190 ? -21.746 -2.524 0.729 1.00 83.75 190 TRP A C 1
ATOM 1542 O O . TRP A 1 190 ? -22.736 -2.865 0.077 1.00 83.75 190 TRP A O 1
ATOM 1552 N N . PRO A 1 191 ? -21.644 -2.748 2.053 1.00 81.62 191 PRO A N 1
ATOM 1553 C CA . PRO A 1 191 ? -22.800 -3.142 2.850 1.00 81.62 191 PRO A CA 1
ATOM 1554 C C . PRO A 1 191 ? -23.901 -2.083 2.728 1.00 81.62 191 PRO A C 1
ATOM 1556 O O . PRO A 1 191 ? -23.607 -0.884 2.752 1.00 81.62 191 PRO A O 1
ATOM 1559 N N . ALA A 1 192 ? -25.154 -2.512 2.570 1.00 80.81 192 ALA A N 1
ATOM 1560 C CA . ALA A 1 192 ? -26.288 -1.603 2.376 1.00 80.81 192 ALA A CA 1
ATOM 1561 C C . ALA A 1 192 ? -26.525 -0.688 3.593 1.00 80.81 192 ALA A C 1
ATOM 1563 O O . ALA A 1 192 ? -26.964 0.449 3.444 1.00 80.81 192 ALA A O 1
ATOM 1564 N N . ASP A 1 193 ? -26.180 -1.171 4.783 1.00 81.69 193 ASP A N 1
ATOM 1565 C CA . ASP A 1 193 ? -26.249 -0.477 6.069 1.00 81.69 193 ASP A CA 1
ATOM 1566 C C . ASP A 1 193 ? -25.027 0.418 6.351 1.00 81.69 193 ASP A C 1
ATOM 1568 O O . ASP A 1 193 ? -24.947 1.066 7.395 1.00 81.69 193 ASP A O 1
ATOM 1572 N N . HIS A 1 194 ? -24.060 0.497 5.431 1.00 82.44 194 HIS A N 1
ATOM 1573 C CA . HIS A 1 194 ? -22.866 1.303 5.645 1.00 82.44 194 HIS A CA 1
ATOM 1574 C C . HIS A 1 194 ? -23.208 2.804 5.685 1.00 82.44 194 HIS A C 1
ATOM 1576 O O . HIS A 1 194 ? -23.769 3.354 4.738 1.00 82.44 194 HIS A O 1
ATOM 1582 N N . LEU A 1 195 ? -22.754 3.513 6.726 1.00 77.69 195 LEU A N 1
ATOM 1583 C CA . LEU A 1 195 ? -23.033 4.944 6.971 1.00 77.69 195 LEU A CA 1
ATOM 1584 C C . LEU A 1 195 ? -22.729 5.873 5.780 1.00 77.69 195 LEU A C 1
ATOM 1586 O O . LEU A 1 195 ? -23.315 6.943 5.630 1.00 77.69 195 LEU A O 1
ATOM 1590 N N . ARG A 1 196 ? -21.774 5.486 4.927 1.00 78.81 196 ARG A N 1
ATOM 1591 C CA . ARG A 1 196 ? -21.378 6.248 3.729 1.00 78.81 196 ARG A CA 1
ATOM 1592 C C . ARG A 1 196 ? -21.990 5.737 2.419 1.00 78.81 196 ARG A C 1
ATOM 1594 O O . ARG A 1 196 ? -21.716 6.349 1.388 1.00 78.81 196 ARG A O 1
ATOM 1601 N N . TYR A 1 197 ? -22.814 4.682 2.444 1.00 81.88 197 TYR A N 1
ATOM 1602 C CA . TYR A 1 197 ? -23.376 4.034 1.250 1.00 81.88 197 TYR A CA 1
ATOM 1603 C C . TYR A 1 197 ? -24.025 5.054 0.311 1.00 81.88 197 TYR A C 1
ATOM 1605 O O . TYR A 1 197 ? -23.590 5.195 -0.826 1.00 81.88 197 TYR A O 1
ATOM 1613 N N . GLY A 1 198 ? -24.981 5.854 0.799 1.00 83.75 198 GLY A N 1
ATOM 1614 C CA . GLY A 1 198 ? -25.696 6.822 -0.042 1.00 83.75 198 GLY A CA 1
ATOM 1615 C C . GLY A 1 198 ? -24.788 7.879 -0.686 1.00 83.75 198 GLY A C 1
ATOM 1616 O O . GLY A 1 198 ? -24.967 8.225 -1.853 1.00 83.75 198 GLY A O 1
ATOM 1617 N N . LYS A 1 199 ? -23.771 8.376 0.037 1.00 84.75 199 LYS A N 1
ATOM 1618 C CA . LYS A 1 199 ? -22.799 9.337 -0.517 1.00 84.75 199 LYS A CA 1
ATOM 1619 C C . LYS A 1 199 ? -21.931 8.681 -1.592 1.00 84.75 199 LYS A C 1
ATOM 1621 O O . LYS A 1 199 ? -21.788 9.242 -2.674 1.00 84.75 199 LYS A O 1
ATOM 1626 N N . PHE A 1 200 ? -21.362 7.516 -1.296 1.00 85.06 200 PHE A N 1
ATOM 1627 C CA . PHE A 1 200 ? -20.415 6.844 -2.183 1.00 85.06 200 PHE A CA 1
ATOM 1628 C C . PHE A 1 200 ? -21.081 6.211 -3.397 1.00 85.06 200 PHE A C 1
ATOM 1630 O O . PHE A 1 200 ? -20.529 6.317 -4.486 1.00 85.06 200 PHE A O 1
ATOM 1637 N N . ALA A 1 201 ? -22.289 5.666 -3.254 1.00 83.06 201 ALA A N 1
ATOM 1638 C CA . ALA A 1 201 ? -23.082 5.182 -4.377 1.00 83.06 201 ALA A CA 1
ATOM 1639 C C . ALA A 1 201 ? -23.362 6.312 -5.383 1.00 83.06 201 ALA A C 1
ATOM 1641 O O . ALA A 1 201 ? -23.089 6.149 -6.568 1.00 83.06 201 ALA A O 1
ATOM 1642 N N . ARG A 1 202 ? -23.794 7.498 -4.914 1.00 86.38 202 ARG A N 1
ATOM 1643 C CA . ARG A 1 202 ? -24.008 8.672 -5.787 1.00 86.38 202 ARG A CA 1
ATOM 1644 C C . ARG A 1 202 ? -22.735 9.161 -6.477 1.00 86.38 202 ARG A C 1
ATOM 1646 O O . ARG A 1 202 ? -22.803 9.645 -7.597 1.00 86.38 202 ARG A O 1
ATOM 1653 N N . GLN A 1 203 ? -21.590 9.063 -5.806 1.00 85.31 203 GLN A N 1
ATOM 1654 C CA . GLN A 1 203 ? -20.293 9.487 -6.345 1.00 85.31 203 GLN A CA 1
ATOM 1655 C C . GLN A 1 203 ? -19.587 8.388 -7.158 1.00 85.31 203 GLN A C 1
ATOM 1657 O O . GLN A 1 203 ? -18.484 8.613 -7.652 1.00 85.31 203 GLN A O 1
ATOM 1662 N N . GLY A 1 204 ? -20.173 7.189 -7.268 1.00 84.44 204 GLY A N 1
ATOM 1663 C CA . GLY A 1 204 ? -19.532 6.039 -7.905 1.00 84.44 204 GLY A CA 1
ATOM 1664 C C . GLY A 1 204 ? -18.207 5.643 -7.240 1.00 84.44 204 GLY A C 1
ATOM 1665 O O . GLY A 1 204 ? -17.269 5.235 -7.933 1.00 84.44 204 GLY A O 1
ATOM 1666 N N . TRP A 1 205 ? -18.093 5.827 -5.919 1.00 86.06 205 TRP A N 1
ATOM 1667 C CA . TRP A 1 205 ? -16.886 5.520 -5.154 1.00 86.06 205 TRP A CA 1
ATOM 1668 C C . TRP A 1 205 ? -16.898 4.058 -4.684 1.00 86.06 205 TRP A C 1
ATOM 1670 O O . TRP A 1 205 ? -17.811 3.653 -3.953 1.00 86.06 205 TRP A O 1
ATOM 1680 N N . PRO A 1 206 ? -15.915 3.240 -5.089 1.00 89.38 206 PRO A N 1
ATOM 1681 C CA . PRO A 1 206 ? -15.960 1.807 -4.838 1.00 89.38 206 PRO A CA 1
ATOM 1682 C C . PRO A 1 206 ? -15.644 1.456 -3.380 1.00 89.38 206 PRO A C 1
ATOM 1684 O O . PRO A 1 206 ? -15.016 2.223 -2.650 1.00 89.38 206 PRO A O 1
ATOM 1687 N N . GLY A 1 207 ? -16.070 0.260 -2.962 1.00 92.19 207 GLY A N 1
ATOM 1688 C CA . GLY A 1 207 ? -15.730 -0.303 -1.655 1.00 92.19 207 GLY A CA 1
ATOM 1689 C C . GLY A 1 207 ? -14.241 -0.557 -1.465 1.00 92.19 207 GLY A C 1
ATOM 1690 O O . GLY A 1 207 ? -13.706 -0.385 -0.365 1.00 92.19 207 GLY A O 1
ATOM 1691 N N . LEU A 1 208 ? -13.587 -0.915 -2.565 1.00 95.94 208 LEU A N 1
ATOM 1692 C CA . LEU A 1 208 ? -12.181 -1.244 -2.647 1.00 95.94 208 LEU A CA 1
ATOM 1693 C C . LEU A 1 208 ? -11.591 -0.693 -3.947 1.00 95.94 208 LEU A C 1
ATOM 1695 O O . LEU A 1 208 ? -12.255 -0.690 -4.984 1.00 95.94 208 LEU A O 1
ATOM 1699 N N . VAL A 1 209 ? -10.335 -0.262 -3.879 1.00 96.75 209 VAL A N 1
ATOM 1700 C CA . VAL A 1 209 ? -9.488 0.059 -5.030 1.00 96.75 209 VAL A CA 1
ATOM 1701 C C . VAL A 1 209 ? -8.173 -0.697 -4.884 1.00 96.75 209 VAL A C 1
ATOM 1703 O O . VAL A 1 209 ? -7.583 -0.701 -3.800 1.00 96.75 209 VAL A O 1
ATOM 1706 N N . VAL A 1 210 ? -7.708 -1.309 -5.974 1.00 98.25 210 VAL A N 1
ATOM 1707 C CA . VAL A 1 210 ? -6.342 -1.834 -6.067 1.00 98.25 210 VAL A CA 1
ATOM 1708 C C . VAL A 1 210 ? -5.484 -0.816 -6.811 1.00 98.25 210 VAL A C 1
ATOM 1710 O O . VAL A 1 210 ? -5.709 -0.526 -7.985 1.00 98.25 210 VAL A O 1
ATOM 1713 N N . GLU A 1 211 ? -4.507 -0.256 -6.111 1.00 98.31 211 GLU A N 1
ATOM 1714 C CA . GLU A 1 211 ? -3.446 0.555 -6.688 1.00 98.31 211 GLU A CA 1
ATOM 1715 C C . GLU A 1 211 ? -2.302 -0.368 -7.121 1.00 98.31 211 GLU A C 1
ATOM 1717 O O . GLU A 1 211 ? -1.712 -1.070 -6.298 1.00 98.31 211 GLU A O 1
ATOM 1722 N N . VAL A 1 212 ? -1.985 -0.375 -8.414 1.00 98.25 212 VAL A N 1
ATOM 1723 C CA . VAL A 1 212 ? -0.894 -1.184 -8.969 1.00 98.25 212 VAL A CA 1
ATOM 1724 C C . VAL A 1 212 ? 0.241 -0.273 -9.404 1.00 98.25 212 VAL A C 1
ATOM 1726 O O . VAL A 1 212 ? -0.013 0.701 -10.105 1.00 98.25 212 VAL A O 1
ATOM 1729 N N . SER A 1 213 ? 1.484 -0.594 -9.040 1.00 97.06 213 SER A N 1
ATOM 1730 C CA . SER A 1 213 ? 2.674 0.191 -9.407 1.00 97.06 213 SER A CA 1
ATOM 1731 C C . SER A 1 213 ? 3.459 -0.414 -10.582 1.00 97.06 213 SER A C 1
ATOM 1733 O O . SER A 1 213 ? 4.488 -1.062 -10.346 1.00 97.06 213 SER A O 1
ATOM 1735 N N . PRO A 1 214 ? 3.048 -0.215 -11.853 1.00 95.88 214 PRO A N 1
ATOM 1736 C CA . PRO A 1 214 ? 3.788 -0.749 -12.989 1.00 95.88 214 PRO A CA 1
ATOM 1737 C C . PRO A 1 214 ? 5.181 -0.128 -13.117 1.00 95.88 214 PRO A C 1
ATOM 1739 O O . PRO A 1 214 ? 6.099 -0.893 -13.370 1.00 95.88 214 PRO A O 1
ATOM 1742 N N . ALA A 1 215 ? 5.355 1.172 -12.824 1.00 92.50 215 ALA A N 1
ATOM 1743 C CA . ALA A 1 215 ? 6.583 1.999 -12.855 1.00 92.50 215 ALA A CA 1
ATOM 1744 C C . ALA A 1 215 ? 7.464 1.932 -14.127 1.00 92.50 215 ALA A C 1
ATOM 1746 O O . ALA A 1 215 ? 7.923 2.968 -14.587 1.00 92.50 215 ALA A O 1
ATOM 1747 N N . PHE A 1 216 ? 7.689 0.763 -14.714 1.00 95.75 216 PHE A N 1
ATOM 1748 C CA . PHE A 1 216 ? 8.553 0.507 -15.856 1.00 95.75 216 PHE A CA 1
ATOM 1749 C C . PHE A 1 216 ? 7.785 -0.245 -16.936 1.00 95.75 216 PHE A C 1
ATOM 1751 O O . PHE A 1 216 ? 7.010 -1.154 -16.634 1.00 95.75 216 PHE A O 1
ATOM 1758 N N . TRP A 1 217 ? 8.037 0.126 -18.189 1.00 96.44 217 TRP A N 1
ATOM 1759 C CA . TRP A 1 217 ? 7.511 -0.566 -19.366 1.00 96.44 217 TRP A CA 1
ATOM 1760 C C . TRP A 1 217 ? 8.498 -1.595 -19.938 1.00 96.44 217 TRP A C 1
ATOM 1762 O O . TRP A 1 217 ? 8.099 -2.596 -20.528 1.00 96.44 217 TRP A O 1
ATOM 1772 N N . ARG A 1 218 ? 9.803 -1.387 -19.731 1.00 95.25 218 ARG A N 1
ATOM 1773 C CA . ARG A 1 218 ? 10.857 -2.289 -20.209 1.00 95.25 218 ARG A CA 1
ATOM 1774 C C . ARG A 1 218 ? 11.400 -3.146 -19.075 1.00 95.25 218 ARG A C 1
ATOM 1776 O O . ARG A 1 218 ? 11.733 -2.651 -17.999 1.00 95.25 218 ARG A O 1
ATOM 1783 N N . GLU A 1 219 ? 11.544 -4.437 -19.354 1.00 95.31 219 GLU A N 1
ATOM 1784 C CA . GLU A 1 219 ? 12.051 -5.419 -18.391 1.00 95.31 219 GLU A CA 1
ATOM 1785 C C . GLU A 1 219 ? 13.509 -5.138 -17.991 1.00 95.31 219 GLU A C 1
ATOM 1787 O O . GLU A 1 219 ? 13.885 -5.348 -16.843 1.00 95.31 219 GLU A O 1
ATOM 1792 N N . GLU A 1 220 ? 14.322 -4.610 -18.910 1.00 93.00 220 GLU A N 1
ATOM 1793 C CA . GLU A 1 220 ? 15.701 -4.182 -18.641 1.00 93.00 220 GLU A CA 1
ATOM 1794 C C . GLU A 1 220 ? 15.770 -3.154 -17.501 1.00 93.00 220 GLU A C 1
ATOM 1796 O O . GLU A 1 220 ? 16.523 -3.342 -16.546 1.00 93.00 220 GLU A O 1
ATOM 1801 N N . ALA A 1 221 ? 14.933 -2.112 -17.557 1.00 92.75 221 ALA A N 1
ATOM 1802 C CA . ALA A 1 221 ? 14.862 -1.098 -16.511 1.00 92.75 221 ALA A CA 1
ATOM 1803 C C . ALA A 1 221 ? 14.327 -1.694 -15.199 1.00 92.75 221 ALA A C 1
ATOM 1805 O O . ALA A 1 221 ? 14.932 -1.510 -14.142 1.00 92.75 221 ALA A O 1
ATOM 1806 N N . ALA A 1 222 ? 13.240 -2.472 -15.253 1.00 94.50 222 ALA A N 1
ATOM 1807 C CA . ALA A 1 222 ? 12.665 -3.114 -14.068 1.00 94.50 222 ALA A CA 1
ATOM 1808 C C . ALA A 1 222 ? 13.691 -3.989 -13.319 1.00 94.50 222 ALA A C 1
ATOM 1810 O O . ALA A 1 222 ? 13.831 -3.886 -12.100 1.00 94.50 222 ALA A O 1
ATOM 1811 N N . ARG A 1 223 ? 14.494 -4.778 -14.043 1.00 93.94 223 ARG A N 1
ATOM 1812 C CA . ARG A 1 223 ? 15.553 -5.620 -13.456 1.00 93.94 223 ARG A CA 1
ATOM 1813 C C . ARG A 1 223 ? 16.620 -4.834 -12.704 1.00 93.94 223 ARG A C 1
ATOM 1815 O O . ARG A 1 223 ? 17.213 -5.380 -11.780 1.00 93.94 223 ARG A O 1
ATOM 1822 N N . VAL A 1 224 ? 16.878 -3.586 -13.084 1.00 91.19 224 VAL A N 1
ATOM 1823 C CA . VAL A 1 224 ? 17.847 -2.733 -12.386 1.00 91.19 224 VAL A CA 1
ATOM 1824 C C . VAL A 1 224 ? 17.194 -2.007 -11.215 1.00 91.19 224 VAL A C 1
ATOM 1826 O O . VAL A 1 224 ? 17.745 -1.980 -10.115 1.00 91.19 224 VAL A O 1
ATOM 1829 N N . TYR A 1 225 ? 16.007 -1.439 -11.421 1.00 91.56 225 TYR A N 1
ATOM 1830 C CA . TYR A 1 225 ? 15.410 -0.522 -10.454 1.00 91.56 225 TYR A CA 1
ATOM 1831 C C . TYR A 1 225 ? 14.488 -1.193 -9.420 1.00 91.56 225 TYR A C 1
ATOM 1833 O O . TYR A 1 225 ? 14.381 -0.698 -8.295 1.00 91.56 225 TYR A O 1
ATOM 1841 N N . ASP A 1 226 ? 13.814 -2.296 -9.753 1.00 93.62 226 ASP A N 1
ATOM 1842 C CA . ASP A 1 226 ? 12.955 -3.067 -8.841 1.00 93.62 226 ASP A CA 1
ATOM 1843 C C . ASP A 1 226 ? 13.089 -4.601 -8.994 1.00 93.62 226 ASP A C 1
ATOM 1845 O O . ASP A 1 226 ? 12.090 -5.306 -9.146 1.00 93.62 226 ASP A O 1
ATOM 1849 N N . PRO A 1 227 ? 14.313 -5.152 -8.857 1.00 94.00 227 PRO A N 1
ATOM 1850 C CA . PRO A 1 227 ? 14.666 -6.528 -9.240 1.00 94.00 227 PRO A CA 1
ATOM 1851 C C . PRO A 1 227 ? 13.862 -7.648 -8.566 1.00 94.00 227 PRO A C 1
ATOM 1853 O O . PRO A 1 227 ? 13.818 -8.764 -9.077 1.00 94.00 227 PRO A O 1
ATOM 1856 N N . GLY A 1 228 ? 13.291 -7.406 -7.384 1.00 94.88 228 GLY A N 1
ATOM 1857 C CA . GLY A 1 228 ? 12.500 -8.398 -6.652 1.00 94.88 228 GLY A CA 1
ATOM 1858 C C . GLY A 1 228 ? 10.987 -8.259 -6.839 1.00 94.88 228 GLY A C 1
ATOM 1859 O O . GLY A 1 228 ? 10.223 -8.962 -6.171 1.00 94.88 228 GLY A O 1
ATOM 1860 N N . ALA A 1 229 ? 10.527 -7.291 -7.632 1.00 96.06 229 ALA A N 1
ATOM 1861 C CA . ALA A 1 229 ? 9.115 -7.116 -7.946 1.00 96.06 229 ALA A CA 1
ATOM 1862 C C . ALA A 1 229 ? 8.678 -8.046 -9.089 1.00 96.06 229 ALA A C 1
ATOM 1864 O O . ALA A 1 229 ? 9.503 -8.678 -9.745 1.00 96.06 229 ALA A O 1
ATOM 1865 N N . ALA A 1 230 ? 7.366 -8.153 -9.325 1.00 97.12 230 ALA A N 1
ATOM 1866 C CA . ALA A 1 230 ? 6.854 -8.909 -10.469 1.00 97.12 230 ALA A CA 1
ATOM 1867 C C . ALA A 1 230 ? 7.421 -8.335 -11.779 1.00 97.12 230 ALA A C 1
ATOM 1869 O O . ALA A 1 230 ? 7.615 -7.122 -11.870 1.00 97.12 230 ALA A O 1
ATOM 1870 N N . THR A 1 231 ? 7.666 -9.174 -12.783 1.00 97.88 231 THR A N 1
ATOM 1871 C CA . THR A 1 231 ? 8.127 -8.724 -14.114 1.00 97.88 231 THR A CA 1
ATOM 1872 C C . THR A 1 231 ? 7.111 -7.778 -14.756 1.00 97.88 231 THR A C 1
ATOM 1874 O O . THR A 1 231 ? 5.936 -7.774 -14.373 1.00 97.88 231 THR A O 1
ATOM 1877 N N . VAL A 1 232 ? 7.520 -6.993 -15.756 1.00 98.06 232 VAL A N 1
ATOM 1878 C CA . VAL A 1 232 ? 6.590 -6.086 -16.450 1.00 98.06 232 VAL A CA 1
ATOM 1879 C C . VAL A 1 232 ? 5.421 -6.868 -17.056 1.00 98.06 232 VAL A C 1
ATOM 1881 O O . VAL A 1 232 ? 4.264 -6.492 -16.863 1.00 98.06 232 VAL A O 1
ATOM 1884 N N . ALA A 1 233 ? 5.706 -8.008 -17.691 1.00 98.31 233 ALA A N 1
ATOM 1885 C CA . ALA A 1 233 ? 4.686 -8.886 -18.262 1.00 98.31 233 ALA A CA 1
ATOM 1886 C C . ALA A 1 233 ? 3.672 -9.361 -17.206 1.00 98.31 233 ALA A C 1
ATOM 1888 O O . ALA A 1 233 ? 2.468 -9.236 -17.412 1.00 98.31 233 ALA A O 1
ATOM 1889 N N . GLN A 1 234 ? 4.143 -9.813 -16.038 1.00 98.38 234 GLN A N 1
ATOM 1890 C CA . GLN A 1 234 ? 3.266 -10.233 -14.937 1.00 98.38 234 GLN A CA 1
ATOM 1891 C C . GLN A 1 234 ? 2.441 -9.072 -14.366 1.00 98.38 234 GLN A C 1
ATOM 1893 O O . GLN A 1 234 ? 1.300 -9.274 -13.946 1.00 98.38 234 GLN A O 1
ATOM 1898 N N . ARG A 1 235 ? 2.992 -7.849 -14.330 1.00 98.44 235 ARG A N 1
ATOM 1899 C CA . ARG A 1 235 ? 2.236 -6.662 -13.903 1.00 98.44 235 ARG A CA 1
ATOM 1900 C C . ARG A 1 235 ? 1.084 -6.387 -14.870 1.00 98.44 235 ARG A C 1
ATOM 1902 O O . ARG A 1 235 ? -0.045 -6.242 -14.411 1.00 98.44 235 ARG A O 1
ATOM 1909 N N . ILE A 1 236 ? 1.359 -6.362 -16.175 1.00 98.56 236 ILE A N 1
ATOM 1910 C CA . ILE A 1 236 ? 0.354 -6.133 -17.227 1.00 98.56 236 ILE A CA 1
ATOM 1911 C C . ILE A 1 236 ? -0.711 -7.237 -17.207 1.00 98.56 236 ILE A C 1
ATOM 1913 O O . ILE A 1 236 ? -1.902 -6.933 -17.198 1.00 98.56 236 ILE A O 1
ATOM 1917 N N . GLU A 1 237 ? -0.300 -8.503 -17.118 1.00 98.69 237 GLU A N 1
ATOM 1918 C CA . GLU A 1 237 ? -1.208 -9.651 -17.030 1.00 98.69 237 GLU A CA 1
ATOM 1919 C C . GLU A 1 237 ? -2.137 -9.546 -15.812 1.00 98.69 237 GLU A C 1
ATOM 1921 O O . GLU A 1 237 ? -3.360 -9.611 -15.948 1.00 98.69 237 GLU A O 1
ATOM 1926 N N . GLY A 1 238 ? -1.577 -9.314 -14.621 1.00 98.69 238 GLY A N 1
ATOM 1927 C CA . GLY A 1 238 ? -2.362 -9.173 -13.396 1.00 98.69 238 GLY A CA 1
ATOM 1928 C C . GLY A 1 238 ? -3.322 -7.982 -13.440 1.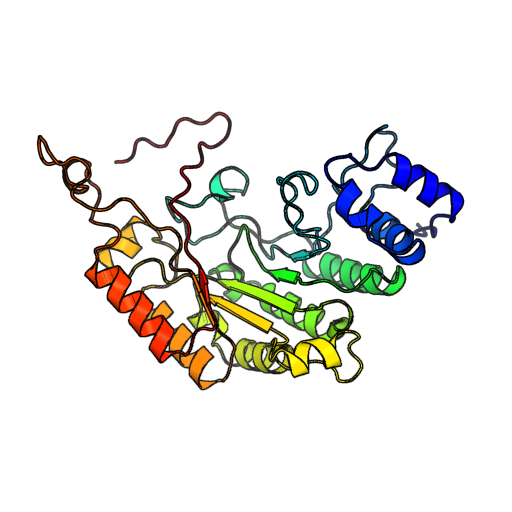00 98.69 238 GLY A C 1
ATOM 1929 O O . GLY A 1 238 ? -4.475 -8.109 -13.033 1.00 98.69 238 GLY A O 1
ATOM 1930 N N . ILE A 1 239 ? -2.878 -6.840 -13.980 1.00 98.75 239 ILE A N 1
ATOM 1931 C CA . ILE A 1 239 ? -3.731 -5.667 -14.235 1.00 98.75 239 ILE A CA 1
ATOM 1932 C C . ILE A 1 239 ? -4.901 -6.050 -15.149 1.00 98.75 239 ILE A C 1
ATOM 1934 O O . ILE A 1 239 ? -6.051 -5.742 -14.831 1.00 98.75 239 ILE A O 1
ATOM 1938 N N . GLY A 1 240 ? -4.623 -6.767 -16.240 1.00 98.75 240 GLY A N 1
ATOM 1939 C CA . GLY A 1 240 ? -5.633 -7.261 -17.167 1.00 98.75 240 GLY A CA 1
ATOM 1940 C C . GLY A 1 240 ? -6.660 -8.154 -16.475 1.00 98.75 240 GLY A C 1
ATOM 1941 O O . GLY A 1 240 ? -7.859 -7.911 -16.597 1.00 98.75 240 GLY A O 1
ATOM 1942 N N . ILE A 1 241 ? -6.230 -9.154 -15.703 1.00 98.81 241 ILE A N 1
ATOM 1943 C CA . ILE A 1 241 ? -7.149 -10.070 -15.005 1.00 98.81 241 ILE A CA 1
ATOM 1944 C C . ILE A 1 241 ? -8.034 -9.311 -14.006 1.00 98.81 241 ILE A C 1
ATOM 1946 O O . ILE A 1 241 ? -9.253 -9.498 -13.993 1.00 98.81 241 ILE A O 1
ATOM 1950 N N . LEU A 1 242 ? -7.447 -8.416 -13.203 1.00 98.75 242 LEU A N 1
ATOM 1951 C CA . LEU A 1 242 ? -8.196 -7.595 -12.246 1.00 98.75 242 LEU A CA 1
ATOM 1952 C C . LEU A 1 242 ? -9.224 -6.697 -12.952 1.00 98.75 242 LEU A C 1
ATOM 1954 O O . LEU A 1 242 ? -10.366 -6.604 -12.496 1.00 98.75 242 LEU A O 1
ATOM 1958 N N . HIS A 1 243 ? -8.851 -6.092 -14.084 1.00 98.56 243 HIS A N 1
ATOM 1959 C CA . HIS A 1 243 ? -9.755 -5.285 -14.903 1.00 98.56 243 HIS A CA 1
ATOM 1960 C C . HIS A 1 243 ? -10.949 -6.100 -15.417 1.00 98.56 243 HIS A C 1
ATOM 1962 O O . HIS A 1 243 ? -12.098 -5.716 -15.189 1.00 98.56 243 HIS A O 1
ATOM 1968 N N . HIS A 1 244 ? -10.698 -7.252 -16.051 1.00 98.44 244 HIS A N 1
ATOM 1969 C CA . HIS A 1 244 ? -11.756 -8.124 -16.579 1.00 98.44 244 HIS A CA 1
ATOM 1970 C C . HIS A 1 244 ? -12.678 -8.659 -15.475 1.00 98.44 244 HIS A C 1
ATOM 1972 O O . HIS A 1 244 ? -13.864 -8.891 -15.706 1.00 98.44 244 HIS A O 1
ATOM 1978 N N . ALA A 1 245 ? -12.162 -8.811 -14.255 1.00 98.06 245 ALA A N 1
ATOM 1979 C CA . ALA A 1 245 ? -12.944 -9.191 -13.085 1.00 98.06 245 ALA A CA 1
ATOM 1980 C C . ALA A 1 245 ? -13.776 -8.043 -12.477 1.00 98.06 245 ALA A C 1
ATOM 1982 O O . ALA A 1 245 ? -14.488 -8.269 -11.494 1.00 98.06 245 ALA A O 1
ATOM 1983 N N . GLY A 1 246 ? -13.696 -6.829 -13.033 1.00 97.00 246 GLY A N 1
ATOM 1984 C CA . GLY A 1 246 ? -14.422 -5.650 -12.562 1.00 97.00 246 GLY A CA 1
ATOM 1985 C C . GLY A 1 246 ? -13.838 -5.022 -11.295 1.00 97.00 246 GLY A C 1
ATOM 1986 O O . GLY A 1 246 ? -14.545 -4.288 -10.601 1.00 97.00 246 GLY A O 1
ATOM 1987 N N . ILE A 1 247 ? -12.574 -5.308 -10.963 1.00 98.12 247 ILE A N 1
ATOM 1988 C CA . ILE A 1 247 ? -11.902 -4.697 -9.815 1.00 98.12 247 ILE A CA 1
ATOM 1989 C C . ILE A 1 247 ? -11.506 -3.257 -10.174 1.00 98.12 247 ILE A C 1
ATOM 1991 O O . ILE A 1 247 ? -10.826 -3.044 -11.177 1.00 98.12 247 ILE A O 1
ATOM 1995 N N . PRO A 1 248 ? -11.897 -2.245 -9.378 1.00 97.50 248 PRO A N 1
ATOM 1996 C CA . PRO A 1 248 ? -11.488 -0.865 -9.606 1.00 97.50 248 PRO A CA 1
ATOM 1997 C C . PRO A 1 248 ? -9.976 -0.695 -9.446 1.00 97.50 248 PRO A C 1
ATOM 1999 O O . PRO A 1 248 ? -9.422 -0.973 -8.379 1.00 97.50 248 PRO A O 1
ATOM 2002 N N . LEU A 1 249 ? -9.331 -0.192 -10.498 1.00 98.38 249 LEU A N 1
ATOM 2003 C CA . LEU A 1 249 ? -7.884 -0.016 -10.561 1.00 98.38 249 LEU A CA 1
ATOM 2004 C C . LEU A 1 249 ? -7.479 1.454 -10.504 1.00 98.38 249 LEU A C 1
ATOM 2006 O O . LEU A 1 249 ? -8.144 2.332 -11.058 1.00 98.38 249 LEU A O 1
ATOM 2010 N N . VAL A 1 250 ? -6.338 1.697 -9.876 1.00 98.12 250 VAL A N 1
ATOM 2011 C CA . VAL A 1 250 ? -5.542 2.920 -10.002 1.00 98.12 250 VAL A CA 1
ATOM 2012 C C . VAL A 1 250 ? -4.148 2.487 -10.428 1.00 98.12 250 VAL A C 1
ATOM 2014 O O . VAL A 1 250 ? -3.573 1.588 -9.816 1.00 98.12 250 VAL A O 1
ATOM 2017 N N . LEU A 1 251 ? -3.598 3.105 -11.472 1.00 98.31 251 LEU A N 1
ATOM 2018 C CA . LEU A 1 251 ? -2.219 2.829 -11.869 1.00 98.31 251 LEU A CA 1
ATOM 2019 C C . LEU A 1 251 ? -1.297 3.880 -11.266 1.00 98.31 251 LEU A C 1
ATOM 2021 O O . LEU A 1 251 ? -1.507 5.083 -11.412 1.00 98.31 251 LEU A O 1
ATOM 2025 N N . ARG A 1 252 ? -0.263 3.414 -10.576 1.00 97.31 252 ARG A N 1
ATOM 2026 C CA . ARG A 1 252 ? 0.787 4.246 -10.009 1.00 97.31 252 ARG A CA 1
ATOM 2027 C C . ARG A 1 252 ? 2.016 4.195 -10.904 1.00 97.31 252 ARG A C 1
ATOM 2029 O O . ARG A 1 252 ? 2.860 3.305 -10.778 1.00 97.31 252 ARG A O 1
ATOM 2036 N N . ILE A 1 253 ? 2.118 5.153 -11.817 1.00 96.12 253 ILE A N 1
ATOM 2037 C CA . ILE A 1 253 ? 3.340 5.392 -12.594 1.00 96.12 253 ILE A CA 1
ATOM 2038 C C . ILE A 1 253 ? 4.298 6.160 -11.673 1.00 96.12 253 ILE A C 1
ATOM 2040 O O . ILE A 1 253 ? 4.488 7.369 -11.776 1.00 96.12 253 ILE A O 1
ATOM 2044 N N . ASP A 1 254 ? 4.779 5.449 -10.656 1.00 92.88 254 ASP A N 1
ATOM 2045 C CA . ASP A 1 254 ? 5.413 6.010 -9.470 1.00 92.88 254 ASP A CA 1
ATOM 2046 C C . ASP A 1 254 ? 6.583 5.101 -9.036 1.00 92.88 254 ASP A C 1
ATOM 2048 O O . ASP A 1 254 ? 6.358 3.912 -8.766 1.00 92.88 254 ASP A O 1
ATOM 2052 N N . PRO A 1 255 ? 7.822 5.621 -8.964 1.00 93.44 255 PRO A N 1
ATOM 2053 C CA . PRO A 1 255 ? 8.199 7.007 -9.227 1.00 93.44 255 PRO A CA 1
ATOM 2054 C C . PRO A 1 255 ? 8.391 7.336 -10.713 1.00 93.44 255 PRO A C 1
ATOM 2056 O O . PRO A 1 255 ? 8.640 6.459 -11.540 1.00 93.44 255 PRO A O 1
ATOM 2059 N N . LEU A 1 256 ? 8.361 8.631 -11.021 1.00 93.00 256 LEU A N 1
ATOM 2060 C CA . LEU A 1 256 ? 8.994 9.188 -12.213 1.00 93.00 256 LEU A CA 1
ATOM 2061 C C . LEU A 1 256 ? 10.482 9.406 -11.926 1.00 93.00 256 LEU A C 1
ATOM 2063 O O . LEU A 1 256 ? 10.841 10.141 -11.000 1.00 93.00 256 LEU A O 1
ATOM 2067 N N . LEU A 1 257 ? 11.339 8.746 -12.697 1.00 89.75 257 LEU A N 1
ATOM 2068 C CA . LEU A 1 257 ? 12.794 8.831 -12.599 1.00 89.75 257 LEU A CA 1
ATOM 2069 C C . LEU A 1 257 ? 13.347 9.893 -13.565 1.00 89.75 257 LEU A C 1
ATOM 2071 O O . LEU A 1 257 ? 12.663 10.274 -14.520 1.00 89.75 257 LEU A O 1
ATOM 2075 N N . PRO A 1 258 ? 14.573 10.400 -13.324 1.00 87.44 258 PRO A N 1
ATOM 2076 C CA . PRO A 1 258 ? 15.285 11.208 -14.309 1.00 87.44 258 PRO A CA 1
ATOM 2077 C C . PRO A 1 258 ? 15.373 10.487 -15.657 1.00 87.44 258 PRO A C 1
ATOM 2079 O O . PRO A 1 258 ? 15.392 9.257 -15.697 1.00 87.44 258 PRO A O 1
ATOM 2082 N N . ARG A 1 259 ? 15.436 11.261 -16.742 1.00 88.38 259 ARG A N 1
ATOM 2083 C CA . ARG A 1 259 ? 15.511 10.761 -18.119 1.00 88.38 259 ARG A CA 1
ATOM 2084 C C . ARG A 1 259 ? 16.664 11.420 -18.857 1.00 88.38 259 ARG A C 1
ATOM 2086 O O . ARG A 1 259 ? 17.024 12.546 -18.516 1.00 88.38 259 ARG A O 1
ATOM 2093 N N . SER A 1 260 ? 17.216 10.748 -19.859 1.00 86.88 260 SER A N 1
ATOM 2094 C CA . SER A 1 260 ? 18.225 11.351 -20.731 1.00 86.88 260 SER A CA 1
ATOM 2095 C C . SER A 1 260 ? 17.595 12.357 -21.714 1.00 86.88 260 SER A C 1
ATOM 2097 O O . SER A 1 260 ? 16.483 12.122 -22.198 1.00 86.88 260 SER A O 1
ATOM 2099 N N . PRO A 1 261 ? 18.305 13.444 -22.072 1.00 88.25 261 PRO A N 1
ATOM 2100 C CA . PRO A 1 261 ? 19.554 13.905 -21.461 1.00 88.25 261 PRO A CA 1
ATOM 2101 C C . PRO A 1 261 ? 19.323 14.484 -20.051 1.00 88.25 261 PRO A C 1
ATOM 2103 O O . PRO A 1 261 ? 18.317 15.136 -19.790 1.00 88.25 261 PRO A O 1
ATOM 2106 N N . ILE A 1 262 ? 20.277 14.258 -19.145 1.00 84.94 262 ILE A N 1
ATOM 2107 C CA . ILE A 1 262 ? 20.287 14.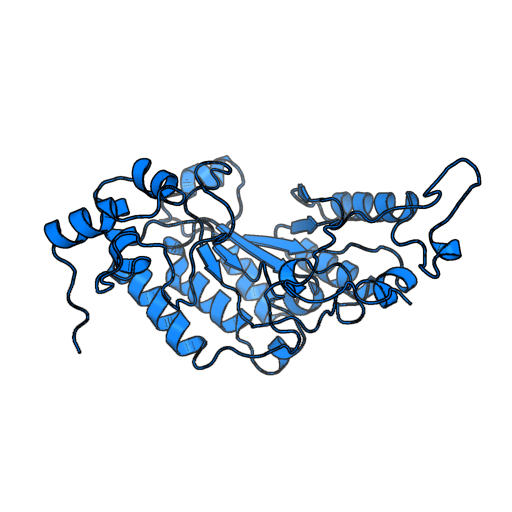826 -17.784 1.00 84.94 262 ILE A CA 1
ATOM 2108 C C . ILE A 1 262 ? 20.789 16.275 -17.811 1.00 84.94 262 ILE A C 1
ATOM 2110 O O . ILE A 1 262 ? 20.336 17.117 -17.038 1.00 84.94 262 ILE A O 1
ATOM 2114 N N . GLN A 1 263 ? 21.734 16.563 -18.705 1.00 81.00 263 GLN A N 1
ATOM 2115 C CA . GLN A 1 263 ? 22.280 17.892 -18.949 1.00 81.00 263 GLN A CA 1
ATOM 2116 C C . GLN A 1 263 ? 22.393 18.099 -20.453 1.00 81.00 263 GLN A C 1
ATOM 2118 O O . GLN A 1 263 ? 22.790 17.184 -21.166 1.00 81.00 263 GLN A O 1
ATOM 2123 N N . ASP A 1 264 ? 22.082 19.304 -20.926 1.00 80.69 264 ASP A N 1
ATOM 2124 C CA . ASP A 1 264 ? 22.066 19.586 -22.363 1.00 80.69 264 ASP A CA 1
ATOM 2125 C C . ASP A 1 264 ? 23.457 19.908 -22.935 1.00 80.69 264 ASP A C 1
ATOM 2127 O O . ASP A 1 264 ? 23.713 19.669 -24.116 1.00 80.69 264 ASP A O 1
ATOM 2131 N N . LYS A 1 265 ? 24.367 20.486 -22.131 1.00 83.38 265 LYS A N 1
ATOM 2132 C CA . LYS A 1 265 ? 25.719 20.901 -22.563 1.00 83.38 265 LYS A CA 1
ATOM 2133 C C . LYS A 1 265 ? 26.757 20.806 -21.423 1.00 83.38 265 LYS A C 1
ATOM 2135 O O . LYS A 1 265 ? 26.631 21.574 -20.465 1.00 83.38 265 LYS A O 1
ATOM 2140 N N . PRO A 1 266 ? 27.799 19.952 -21.541 1.00 82.69 266 PRO A N 1
ATOM 2141 C CA . PRO A 1 266 ? 27.890 18.853 -22.511 1.00 82.69 266 PRO A CA 1
ATOM 2142 C C . PRO A 1 266 ? 26.713 17.877 -22.316 1.00 82.69 266 PRO A C 1
ATOM 2144 O O . PRO A 1 266 ? 26.228 17.763 -21.188 1.00 82.69 266 PRO A O 1
ATOM 2147 N N . PRO A 1 267 ? 26.214 17.223 -23.383 1.00 85.56 267 PRO A N 1
ATOM 2148 C CA . PRO A 1 267 ? 25.129 16.267 -23.246 1.00 85.56 267 PRO A CA 1
ATOM 2149 C C . PRO A 1 267 ? 25.590 15.099 -22.375 1.00 85.56 267 PRO A C 1
ATOM 2151 O O . PRO A 1 267 ? 26.564 14.431 -22.715 1.00 85.56 267 PRO A O 1
ATOM 2154 N N . ALA A 1 268 ? 24.900 14.883 -21.260 1.00 87.50 268 ALA A N 1
ATOM 2155 C CA . ALA A 1 268 ? 25.104 13.731 -20.391 1.00 87.50 268 ALA A CA 1
ATOM 2156 C C . ALA A 1 268 ? 23.811 12.918 -20.317 1.00 87.50 268 ALA A C 1
ATOM 2158 O O . ALA A 1 268 ? 22.713 13.468 -20.213 1.00 87.50 268 ALA A O 1
ATOM 2159 N N . THR A 1 269 ? 23.944 11.606 -20.366 1.00 90.12 269 THR A N 1
ATOM 2160 C CA . THR A 1 269 ? 22.875 10.610 -20.314 1.00 90.12 269 THR A CA 1
ATOM 2161 C C . THR A 1 269 ? 22.987 9.799 -19.029 1.00 90.12 269 THR A C 1
ATOM 2163 O O . THR A 1 269 ? 24.009 9.833 -18.348 1.00 90.12 269 THR A O 1
ATOM 2166 N N . LEU A 1 270 ? 21.952 9.031 -18.688 1.00 87.31 270 LEU A N 1
ATOM 2167 C CA . LEU A 1 270 ? 22.034 8.081 -17.571 1.00 87.31 270 LEU A CA 1
ATOM 2168 C C . LEU A 1 270 ? 23.147 7.037 -17.770 1.00 87.31 270 LEU A C 1
ATOM 2170 O O . LEU A 1 270 ? 23.788 6.637 -16.796 1.00 87.31 270 LEU A O 1
ATOM 2174 N N . ALA A 1 271 ? 23.426 6.660 -19.022 1.00 87.12 271 ALA A N 1
ATOM 2175 C CA . ALA A 1 271 ? 24.451 5.677 -19.358 1.00 87.12 271 ALA A CA 1
ATOM 2176 C C . ALA A 1 271 ? 25.866 6.144 -18.979 1.00 87.12 271 ALA A C 1
ATOM 2178 O O . ALA A 1 271 ? 26.684 5.320 -18.572 1.00 87.12 271 ALA A O 1
ATOM 2179 N N . ASP A 1 272 ? 26.132 7.454 -19.018 1.00 87.94 272 ASP A N 1
ATOM 2180 C CA . ASP A 1 272 ? 27.413 8.034 -18.585 1.00 87.94 272 ASP A CA 1
ATOM 2181 C C . ASP A 1 272 ? 27.678 7.822 -17.082 1.00 87.94 272 ASP A C 1
ATOM 2183 O O . ASP A 1 272 ? 28.818 7.898 -16.628 1.00 87.94 272 ASP A O 1
ATOM 2187 N N . PHE A 1 273 ? 26.629 7.504 -16.316 1.00 84.81 273 PHE A N 1
ATOM 2188 C CA . PHE A 1 273 ? 26.677 7.165 -14.892 1.00 84.81 273 PHE A CA 1
ATOM 2189 C C . PHE A 1 273 ? 26.439 5.669 -14.628 1.00 84.81 273 PHE A C 1
ATOM 2191 O O . PHE A 1 273 ? 26.116 5.296 -13.504 1.00 84.81 273 PHE A O 1
ATOM 2198 N N . GLY A 1 274 ? 26.534 4.810 -15.650 1.00 83.19 274 GLY A N 1
ATOM 2199 C CA . GLY A 1 274 ? 26.325 3.364 -15.506 1.00 83.19 274 GLY A CA 1
ATOM 2200 C C . GLY A 1 274 ? 24.872 2.953 -15.237 1.00 83.19 274 GLY A C 1
ATOM 2201 O O . GLY A 1 274 ? 24.616 1.811 -14.854 1.00 83.19 274 GLY A O 1
ATOM 2202 N N . LEU A 1 275 ? 23.910 3.861 -15.434 1.00 81.38 275 LEU A N 1
ATOM 2203 C CA . LEU A 1 275 ? 22.490 3.603 -15.216 1.00 81.38 275 LEU A CA 1
ATOM 2204 C C . LEU A 1 275 ? 21.769 3.426 -16.559 1.00 81.38 275 LEU A C 1
ATOM 2206 O O . LEU A 1 275 ? 21.927 4.266 -17.447 1.00 81.38 275 LEU A O 1
ATOM 2210 N N . PRO A 1 276 ? 20.951 2.373 -16.738 1.00 84.81 276 PRO A N 1
ATOM 2211 C CA . PRO A 1 276 ? 20.111 2.280 -17.922 1.00 84.81 276 PRO A CA 1
ATOM 2212 C C . PRO A 1 276 ? 19.047 3.378 -17.896 1.00 84.81 276 PRO A C 1
ATOM 2214 O O . PRO A 1 276 ? 18.648 3.862 -16.835 1.00 84.81 276 PRO A O 1
ATOM 2217 N N . GLU A 1 277 ? 18.531 3.732 -19.070 1.00 89.94 277 GLU A N 1
ATOM 2218 C CA . GLU A 1 277 ? 17.391 4.638 -19.165 1.00 89.94 277 GLU A CA 1
ATOM 2219 C C . GLU A 1 277 ? 16.198 4.039 -18.408 1.00 89.94 277 GLU A C 1
ATOM 2221 O O . GLU A 1 277 ? 15.670 2.996 -18.804 1.00 89.94 277 GLU A O 1
ATOM 2226 N N . ALA A 1 278 ? 15.784 4.685 -17.318 1.00 89.12 278 ALA A N 1
ATOM 2227 C CA . ALA A 1 278 ? 14.730 4.175 -16.450 1.00 89.12 278 ALA A CA 1
ATOM 2228 C C . ALA A 1 278 ? 13.364 4.161 -17.144 1.00 89.12 278 ALA A C 1
ATOM 2230 O O . ALA A 1 278 ? 12.633 3.175 -17.068 1.00 89.12 278 ALA A O 1
ATOM 2231 N N . GLN A 1 279 ? 13.015 5.273 -17.790 1.00 92.56 279 GLN A N 1
ATOM 2232 C CA . GLN A 1 279 ? 11.721 5.518 -18.421 1.00 92.56 279 GLN A CA 1
ATOM 2233 C C . GLN A 1 279 ? 11.951 6.436 -19.627 1.00 92.56 279 GLN A C 1
ATOM 2235 O O . GLN A 1 279 ? 12.349 7.579 -19.443 1.00 92.56 279 GLN A O 1
ATOM 2240 N N . THR A 1 280 ? 11.696 5.989 -20.854 1.00 92.69 280 THR A N 1
ATOM 2241 C CA . THR A 1 280 ? 11.618 6.901 -22.014 1.00 92.69 280 THR A CA 1
ATOM 2242 C C . THR A 1 280 ? 10.263 7.625 -22.051 1.00 92.69 280 THR A C 1
ATOM 2244 O O . THR A 1 280 ? 9.377 7.335 -21.247 1.00 92.69 280 THR A O 1
ATOM 2247 N N . ILE A 1 281 ? 10.071 8.576 -22.978 1.00 91.94 281 ILE A N 1
ATOM 2248 C CA . ILE A 1 281 ? 8.722 9.114 -23.244 1.00 91.94 281 ILE A CA 1
ATOM 2249 C C . ILE A 1 281 ? 7.796 7.993 -23.714 1.00 91.94 281 ILE A C 1
ATOM 2251 O O . ILE A 1 281 ? 6.736 7.818 -23.124 1.00 91.94 281 ILE A O 1
ATOM 2255 N N . ASP A 1 282 ? 8.238 7.184 -24.675 1.00 95.25 282 ASP A N 1
ATOM 2256 C CA . ASP A 1 282 ? 7.474 6.051 -25.201 1.00 95.25 282 ASP A CA 1
ATOM 2257 C C . ASP A 1 282 ? 7.073 5.058 -24.094 1.00 95.25 282 ASP A C 1
ATOM 2259 O O . ASP A 1 282 ? 5.950 4.562 -24.074 1.00 95.25 282 ASP A O 1
ATOM 2263 N N . ASP A 1 283 ? 7.957 4.788 -23.123 1.00 95.88 283 ASP A N 1
ATOM 2264 C CA . ASP A 1 283 ? 7.645 3.937 -21.967 1.00 95.88 283 ASP A CA 1
ATOM 2265 C C . ASP A 1 283 ? 6.481 4.518 -21.142 1.00 95.88 283 ASP A C 1
ATOM 2267 O O . ASP A 1 283 ? 5.582 3.790 -20.715 1.00 95.88 283 ASP A O 1
ATOM 2271 N N . LEU A 1 284 ? 6.484 5.835 -20.912 1.00 95.69 284 LEU A N 1
ATOM 2272 C CA . LEU A 1 284 ? 5.421 6.522 -20.177 1.00 95.69 284 LEU A CA 1
ATOM 2273 C C . LEU A 1 284 ? 4.120 6.569 -20.983 1.00 95.69 284 LEU A C 1
ATOM 2275 O O . LEU A 1 284 ? 3.051 6.362 -20.408 1.00 95.69 284 LEU A O 1
ATOM 2279 N N . GLU A 1 285 ? 4.198 6.797 -22.293 1.00 97.12 285 GLU A N 1
ATOM 2280 C CA . GLU A 1 285 ? 3.040 6.774 -23.188 1.00 97.12 285 GLU A CA 1
ATOM 2281 C C . GLU A 1 285 ? 2.362 5.405 -23.169 1.00 97.12 285 GLU A C 1
ATOM 2283 O O . GLU A 1 285 ? 1.153 5.337 -22.949 1.00 97.12 285 GLU A O 1
ATOM 2288 N N . HIS A 1 286 ? 3.118 4.309 -23.270 1.00 98.19 286 HIS A N 1
ATOM 2289 C CA . HIS A 1 286 ? 2.557 2.961 -23.159 1.00 98.19 286 HIS A CA 1
ATOM 2290 C C . HIS A 1 286 ? 1.884 2.704 -21.804 1.00 98.19 286 HIS A C 1
ATOM 2292 O O . HIS A 1 286 ? 0.809 2.107 -21.748 1.00 98.19 286 HIS A O 1
ATOM 2298 N N . LEU A 1 287 ? 2.466 3.183 -20.700 1.00 97.75 287 LEU A N 1
ATOM 2299 C CA . LEU A 1 287 ? 1.854 3.055 -19.373 1.00 97.75 287 LEU A CA 1
ATOM 2300 C C . LEU A 1 287 ? 0.559 3.875 -19.241 1.00 97.75 287 LEU A C 1
ATOM 2302 O O . LEU A 1 287 ? -0.380 3.439 -18.570 1.00 97.75 287 LEU A O 1
ATOM 2306 N N . VAL A 1 288 ? 0.487 5.044 -19.882 1.00 97.75 288 VAL A N 1
ATOM 2307 C CA . VAL A 1 288 ? -0.729 5.869 -19.939 1.00 97.75 288 VAL A CA 1
ATOM 2308 C C . VAL A 1 288 ? -1.790 5.226 -20.836 1.00 97.75 288 VAL A C 1
ATOM 2310 O O . VAL A 1 288 ? -2.961 5.198 -20.455 1.00 97.75 288 VAL A O 1
ATOM 2313 N N . VAL A 1 289 ? -1.398 4.656 -21.978 1.00 98.44 289 VAL A N 1
ATOM 2314 C CA . VAL A 1 289 ? -2.292 3.883 -22.855 1.00 98.44 289 VAL A CA 1
ATOM 2315 C C . VAL A 1 289 ? -2.877 2.699 -22.091 1.00 98.44 289 VAL A C 1
ATOM 2317 O O . VAL A 1 289 ? -4.100 2.579 -22.026 1.00 98.44 289 VAL A O 1
ATOM 2320 N N . LEU A 1 290 ? -2.040 1.913 -21.404 1.00 98.50 290 LEU A N 1
ATOM 2321 C CA . LEU A 1 290 ? -2.485 0.814 -20.545 1.00 98.50 290 LEU A CA 1
ATOM 2322 C C . LEU A 1 290 ? -3.498 1.293 -19.494 1.00 98.50 290 LEU A C 1
ATOM 2324 O O . LEU A 1 290 ? -4.510 0.632 -19.266 1.00 98.50 290 LEU A O 1
ATOM 2328 N N . ALA A 1 291 ? -3.259 2.449 -18.861 1.00 98.44 291 ALA A N 1
ATOM 2329 C CA . ALA A 1 291 ? -4.196 3.034 -17.901 1.00 98.44 291 ALA A CA 1
ATOM 2330 C C . ALA A 1 291 ? -5.567 3.329 -18.534 1.00 98.44 291 ALA A C 1
ATOM 2332 O O . ALA A 1 291 ? -6.598 3.082 -17.903 1.00 98.44 291 ALA A O 1
ATOM 2333 N N . GLY A 1 292 ? -5.583 3.828 -19.773 1.00 98.38 292 GLY A N 1
ATOM 2334 C CA . GLY A 1 292 ? -6.801 4.051 -20.551 1.00 98.38 292 GLY A CA 1
ATOM 2335 C C . GLY A 1 292 ? -7.524 2.751 -20.909 1.00 98.38 292 GLY A C 1
ATOM 2336 O O . GLY A 1 292 ? -8.730 2.641 -20.679 1.00 98.38 292 GLY A O 1
ATOM 2337 N N . GLU A 1 293 ? -6.790 1.750 -21.400 1.00 98.31 293 GLU A N 1
ATOM 2338 C CA . GLU A 1 293 ? -7.320 0.433 -21.783 1.00 98.31 293 GLU A CA 1
ATOM 2339 C C . GLU A 1 293 ? -8.013 -0.266 -20.612 1.00 98.31 293 GLU A C 1
ATOM 2341 O O . GLU A 1 293 ? -9.138 -0.750 -20.746 1.00 98.31 293 GLU A O 1
ATOM 2346 N N . VAL A 1 294 ? -7.392 -0.240 -19.429 1.00 98.25 294 VAL A N 1
ATOM 2347 C CA . VAL A 1 294 ? -7.964 -0.852 -18.219 1.00 98.25 294 VAL A CA 1
ATOM 2348 C C . VAL A 1 294 ? -8.921 0.067 -17.463 1.00 98.25 294 VAL A C 1
ATOM 2350 O O . VAL A 1 294 ? -9.354 -0.261 -16.352 1.00 98.25 294 VAL A O 1
ATOM 2353 N N . LYS A 1 295 ? -9.272 1.220 -18.050 1.00 97.56 295 LYS A N 1
ATOM 2354 C CA . LYS A 1 295 ? -10.173 2.224 -17.467 1.00 97.56 295 LYS A CA 1
ATOM 2355 C C . LYS A 1 295 ? -9.783 2.567 -16.027 1.00 97.56 295 LYS A C 1
ATOM 2357 O O . LYS A 1 295 ? -10.638 2.627 -15.136 1.00 97.56 295 LYS A O 1
ATOM 2362 N N . ALA A 1 296 ? -8.482 2.735 -15.790 1.00 97.44 296 ALA A N 1
ATOM 2363 C CA . ALA A 1 296 ? -7.957 3.101 -14.487 1.00 97.44 296 ALA A CA 1
ATOM 2364 C C . ALA A 1 296 ? -8.647 4.382 -14.008 1.00 97.44 296 ALA A C 1
ATOM 2366 O O . ALA A 1 296 ? -8.788 5.352 -14.751 1.00 97.44 296 ALA A O 1
ATOM 2367 N N . ARG A 1 297 ? -9.085 4.396 -12.748 1.00 95.25 297 ARG A N 1
ATOM 2368 C CA . ARG A 1 297 ? -9.823 5.538 -12.190 1.00 95.25 297 ARG A CA 1
ATOM 2369 C C . ARG A 1 297 ? -8.960 6.789 -12.129 1.00 95.25 297 ARG A C 1
ATOM 2371 O O . ARG A 1 297 ? -9.441 7.888 -12.383 1.00 95.25 297 ARG A O 1
ATOM 2378 N N . HIS A 1 298 ? -7.701 6.593 -11.753 1.00 94.88 298 HIS A N 1
ATOM 2379 C CA . HIS A 1 298 ? -6.689 7.628 -11.648 1.00 94.88 298 HIS A CA 1
ATOM 2380 C C . HIS A 1 298 ? -5.336 7.055 -12.058 1.00 94.88 298 HIS A C 1
ATOM 2382 O O . HIS A 1 298 ? -5.059 5.870 -11.839 1.00 94.88 298 HIS A O 1
ATOM 2388 N N . VAL A 1 299 ? -4.489 7.933 -12.586 1.00 96.94 299 VAL A N 1
ATOM 2389 C CA . VAL A 1 299 ? -3.049 7.716 -12.661 1.00 96.94 299 VAL A CA 1
ATOM 2390 C C . VAL A 1 299 ? -2.416 8.534 -11.546 1.00 96.94 299 VAL A C 1
ATOM 2392 O O . VAL A 1 299 ? -2.624 9.745 -11.470 1.00 96.94 299 VAL A O 1
ATOM 2395 N N . VAL A 1 300 ? -1.671 7.877 -10.663 1.00 95.69 300 VAL A N 1
ATOM 2396 C CA . VAL A 1 300 ? -0.888 8.553 -9.625 1.00 95.69 300 VAL A CA 1
ATOM 2397 C C . VAL A 1 300 ? 0.576 8.504 -10.022 1.00 95.69 300 VAL A C 1
ATOM 2399 O O . VAL A 1 300 ? 1.087 7.449 -10.385 1.00 95.69 300 VAL A O 1
ATOM 2402 N N . TYR A 1 301 ? 1.256 9.636 -9.922 1.00 94.06 301 TYR A N 1
ATOM 2403 C CA . TYR A 1 301 ? 2.687 9.732 -10.160 1.00 94.06 301 TYR A CA 1
ATOM 2404 C C . TYR A 1 301 ? 3.324 10.618 -9.094 1.00 94.06 301 TYR A C 1
ATOM 2406 O O . TYR A 1 301 ? 2.687 11.524 -8.550 1.00 94.06 301 TYR A O 1
ATOM 2414 N N . SER A 1 302 ? 4.590 10.358 -8.785 1.00 90.81 302 SER A N 1
ATOM 2415 C CA . SER A 1 302 ? 5.408 11.273 -8.001 1.00 90.81 302 SER A CA 1
ATOM 2416 C C . SER A 1 302 ? 6.862 11.205 -8.465 1.00 90.81 302 SER A C 1
ATOM 2418 O O . SER A 1 302 ? 7.302 10.144 -8.907 1.00 90.81 302 SER A O 1
ATOM 2420 N N . PRO A 1 303 ? 7.624 12.311 -8.421 1.00 88.06 303 PRO A N 1
ATOM 2421 C CA . PRO A 1 303 ? 9.055 12.258 -8.694 1.00 88.06 303 PRO A CA 1
ATOM 2422 C C . PRO A 1 303 ? 9.772 11.315 -7.721 1.00 88.06 303 PRO A C 1
ATOM 2424 O O . PRO A 1 303 ? 9.396 11.223 -6.547 1.00 88.06 303 PRO A O 1
ATOM 2427 N N . ALA A 1 304 ? 10.817 10.638 -8.199 1.00 83.81 304 ALA A N 1
ATOM 2428 C CA . ALA A 1 304 ? 11.628 9.740 -7.387 1.00 83.81 304 ALA A CA 1
ATOM 2429 C C . ALA A 1 304 ? 12.135 10.429 -6.114 1.00 83.81 304 ALA A C 1
ATOM 2431 O O . ALA A 1 304 ? 12.707 11.519 -6.144 1.00 83.81 304 ALA A O 1
ATOM 2432 N N . LYS A 1 305 ? 11.927 9.762 -4.976 1.00 73.50 305 LYS A N 1
ATOM 2433 C CA . LYS A 1 305 ? 12.367 10.235 -3.663 1.00 73.50 305 LYS A CA 1
ATOM 2434 C C . LYS A 1 305 ? 13.669 9.537 -3.309 1.00 73.50 305 LYS A C 1
ATOM 2436 O O . LYS A 1 305 ? 13.664 8.354 -2.980 1.00 73.50 305 LYS A O 1
ATOM 2441 N N . ILE A 1 306 ? 14.774 10.271 -3.352 1.00 66.69 306 ILE A N 1
ATOM 2442 C CA . ILE A 1 306 ? 16.059 9.766 -2.868 1.00 66.69 306 ILE A CA 1
ATOM 2443 C C . ILE A 1 306 ? 16.057 9.908 -1.347 1.00 66.69 306 ILE A C 1
ATOM 2445 O O . ILE A 1 306 ? 16.152 11.011 -0.811 1.00 66.69 306 ILE A O 1
ATOM 2449 N N . VAL A 1 307 ? 15.888 8.788 -0.644 1.00 63.28 307 VAL A N 1
ATOM 2450 C CA . VAL A 1 307 ? 15.909 8.766 0.820 1.00 63.28 307 VAL A CA 1
ATOM 2451 C C . VAL A 1 307 ? 17.305 8.376 1.283 1.00 63.28 307 VAL A C 1
ATOM 2453 O O . VAL A 1 307 ? 17.731 7.240 1.104 1.00 63.28 307 VAL A O 1
ATOM 2456 N N . LEU A 1 308 ? 18.002 9.323 1.910 1.00 59.38 308 LEU A N 1
ATOM 2457 C CA . LEU A 1 308 ? 19.204 9.052 2.697 1.00 59.38 308 LEU A CA 1
ATOM 2458 C C . LEU A 1 308 ? 18.804 8.230 3.934 1.00 59.38 308 LEU A C 1
ATOM 2460 O O . LEU A 1 308 ? 18.050 8.739 4.774 1.00 59.38 308 LEU A O 1
ATOM 2464 N N . PRO A 1 309 ? 19.266 6.975 4.088 1.00 58.31 309 PRO A N 1
ATOM 2465 C CA . PRO A 1 309 ? 19.032 6.238 5.321 1.00 58.31 309 PRO A CA 1
ATOM 2466 C C . PRO A 1 309 ? 19.709 6.990 6.473 1.00 58.31 309 PRO A C 1
ATOM 2468 O O . PRO A 1 309 ? 20.865 7.398 6.361 1.00 58.31 309 PRO A O 1
ATOM 2471 N N . ARG A 1 310 ? 19.005 7.202 7.592 1.00 52.59 310 ARG A N 1
ATOM 2472 C CA . ARG A 1 310 ? 19.570 7.943 8.734 1.00 52.59 310 ARG A CA 1
ATOM 2473 C C . ARG A 1 310 ? 20.894 7.314 9.183 1.00 52.59 310 ARG A C 1
ATOM 2475 O O . ARG A 1 310 ? 20.914 6.152 9.581 1.00 52.59 310 ARG A O 1
ATOM 2482 N N . GLY A 1 311 ? 21.970 8.101 9.153 1.00 54.47 311 GLY A N 1
ATOM 2483 C CA . GLY A 1 311 ? 23.295 7.683 9.619 1.00 54.47 311 GLY A CA 1
ATOM 2484 C C . GLY A 1 311 ? 24.006 6.667 8.721 1.00 54.47 311 GLY A C 1
ATOM 2485 O O . GLY A 1 311 ? 24.906 5.986 9.202 1.00 54.47 311 GLY A O 1
ATOM 2486 N N . ARG A 1 312 ? 23.603 6.528 7.450 1.00 57.16 312 ARG A N 1
ATOM 2487 C CA . ARG A 1 312 ? 24.337 5.741 6.451 1.00 57.16 312 ARG A CA 1
ATOM 2488 C C . ARG A 1 312 ? 24.648 6.615 5.246 1.00 57.16 312 ARG A C 1
ATOM 2490 O O . ARG A 1 312 ? 23.806 7.414 4.837 1.00 57.16 312 ARG A O 1
ATOM 2497 N N . ASP A 1 313 ? 25.827 6.421 4.673 1.00 56.84 313 ASP A N 1
ATOM 2498 C CA . ASP A 1 313 ? 26.153 7.010 3.379 1.00 56.84 313 ASP A CA 1
ATOM 2499 C C . ASP A 1 313 ? 25.173 6.500 2.317 1.00 56.84 313 ASP A C 1
ATOM 2501 O O . ASP A 1 313 ? 24.638 5.386 2.423 1.00 56.84 313 ASP A O 1
ATOM 2505 N N . LEU A 1 314 ? 24.935 7.314 1.282 1.00 54.72 314 LEU A N 1
ATOM 2506 C CA . LEU A 1 314 ? 24.311 6.792 0.070 1.00 54.72 314 LEU A CA 1
ATOM 2507 C C . LEU A 1 314 ? 25.136 5.581 -0.381 1.00 54.72 314 LEU A C 1
ATOM 2509 O O . LEU A 1 314 ? 26.370 5.662 -0.369 1.00 54.72 314 LEU A O 1
ATOM 2513 N N . PRO A 1 315 ? 24.494 4.463 -0.770 1.00 54.44 315 PRO A N 1
ATOM 2514 C CA . PRO A 1 315 ? 25.228 3.413 -1.447 1.00 54.44 315 PRO A CA 1
ATOM 2515 C C . PRO A 1 315 ? 25.986 4.074 -2.594 1.00 54.44 315 PRO A C 1
ATOM 2517 O O . PRO A 1 315 ? 25.406 4.900 -3.304 1.00 54.44 315 PRO A O 1
ATOM 2520 N N . LYS A 1 316 ? 27.271 3.743 -2.760 1.00 49.38 316 LYS A N 1
ATOM 2521 C CA . LYS A 1 316 ? 27.955 4.053 -4.013 1.00 49.38 316 LYS A CA 1
ATOM 2522 C C . LYS A 1 316 ? 27.114 3.384 -5.094 1.00 49.38 316 LYS A C 1
ATOM 2524 O O . LYS A 1 316 ? 27.050 2.157 -5.143 1.00 49.38 316 LYS A O 1
ATOM 2529 N N . ILE A 1 317 ? 26.352 4.189 -5.828 1.00 47.88 317 ILE A N 1
ATOM 2530 C CA . ILE A 1 317 ? 25.690 3.732 -7.041 1.00 47.88 317 ILE A CA 1
ATOM 2531 C C . ILE A 1 317 ? 26.836 3.224 -7.919 1.00 47.88 317 ILE A C 1
ATOM 2533 O O . ILE A 1 317 ? 27.873 3.888 -7.971 1.00 47.88 317 ILE A O 1
ATOM 2537 N N . LEU A 1 318 ? 26.664 1.993 -8.409 1.00 41.62 318 LEU A N 1
ATOM 2538 C CA . LEU A 1 318 ? 27.652 1.173 -9.119 1.00 41.62 318 LEU A CA 1
ATOM 2539 C C . LEU A 1 318 ? 28.601 1.986 -10.004 1.00 41.62 318 LEU A C 1
ATOM 2541 O O . LEU A 1 318 ? 28.089 2.796 -10.804 1.00 41.62 318 LEU A O 1
#

Sequence (318 aa):
MSADSVTSDHALLVLERVDEKCKPVWEGCSSEDQMALSQYFLPHNSPKPVLAPTRPRIVKWYCPFASQREFPTGHRYCINVYTGCDHRCVYCYAAGYEPTKPGVKKDFQTLLRKDMEDLRRYNVPPAPVHLSNSTDPFQPLEREYPHTKYALEQILAHRHRFTTVVLLTKNPLLAAQPDYLDLLKQLVRWPADHLRYGKFARQGWPGLVVEVSPAFWREEAARVYDPGAATVAQRIEGIGILHHAGIPLVLRIDPLLPRSPIQDKPPATLADFGLPEAQTIDDLEHLVVLAGEVKARHVVYSPAKIVLPRGRDLPKIL

Radius of gyration: 21.2 Å; chains: 1; bounding box: 54×40×59 Å

Foldseek 3Di:
DDPDQDPLVLLVQQLVQEDQLCNVQLVPDDSLQSSLCSSQQWPSPDPDSHTDSPDPAQFGWPDSPGRCVVVVPYTETEGAQKFAELQPFLLQQLPLPTDPDIGGDPPSLVRLLVSLVSCVVSVHAAEAYEYNPSYALQAPVCVVPVRSLSNLVSCLVSVLNYPAYEHEHQQLLSCLPPSNLVSLVSQQDHDPPRPCCVVCVVVVNTSYEYEHELLWQDQVLCCVRRVRGDGSVSSLVSLVSCLVSVHAYEYENEEDEDAFQPDVVVGRGVVNVVHDGNADPVGVVVSVVSCVVSVHVYYHYYHRDDDDRVPDDSPPPD

Secondary structure (DSSP, 8-state):
---PPPPHHHHHHHHHTB-TTTTHHHHTS-HHHHHHHHHHHS-TT---SSB-S----SSEES-TTS-TTTS---S-EEE--EES-TT--TT-GGGGTS-SS-EEPTTHHHHHHHHHHHHHHTTPPPEEEEE-SSS-TTSGGGGTS-HH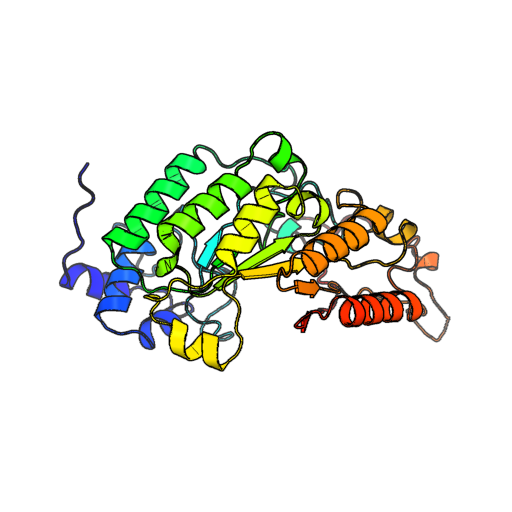HHHHHHHHHTGGGEEEEEEEES-HHHHTSHHHHHHHHHHHSPPTT-TTHHHHHHTT--SEEEEE----SSHHHHHHHSTTSPPHHHHHHHHHHHHHTT--EEEE--PBPP-S-SEETTEE-GGGGT---S--HHHHHHHHHHHHHTT-S-EE--B------TTSPPP---

pLDDT: mean 88.47, std 11.94, range [33.25, 98.81]